Protein AF-A0A0A6UG28-F1 (afdb_monomer)

Solvent-accessible surface area (backbone atoms only — not comparable to full-atom values): 14081 Å² total; per-residue (Å²): 131,87,74,84,71,54,70,89,45,72,67,61,55,48,48,36,52,50,35,42,50,44,16,51,51,38,38,53,46,37,42,72,63,42,46,73,42,65,59,95,88,40,80,77,47,70,54,64,58,56,42,45,40,14,39,17,15,29,32,41,23,49,24,30,44,49,51,24,63,43,53,56,40,61,46,52,68,42,98,74,56,89,42,68,69,59,53,21,52,46,40,23,51,25,22,40,46,13,20,54,50,12,51,51,51,7,44,49,49,13,53,48,45,20,61,65,68,72,50,87,51,70,66,42,35,50,39,6,39,60,46,21,46,50,39,26,51,21,30,39,54,34,18,74,33,54,51,45,44,51,76,91,50,43,64,64,47,51,62,67,64,50,72,68,54,67,32,52,52,35,28,44,52,7,54,49,34,34,52,51,35,69,74,50,67,87,51,80,92,44,58,70,63,39,52,51,33,35,44,49,10,26,23,31,31,17,28,16,45,21,50,68,75,39,88,51,73,69,59,22,54,55,36,19,55,53,33,12,53,51,30,40,76,59,56,45,90,85,39,44,51,56,55,45,42,52,46,40,52,49,51,29,49,53,34,40,55,44,28,52,53,44,47,57,55,19,46,60,42,49,57,54,50,50,49,54,72,71,50,73,87,128

Secondary structure (DSSP, 8-state):
---------HHHHHHHHHHHHHHHHHHHHHHHT-EEEEETTEEEEEE--HHHHHHHHHHHHHHHHHHHHHHHHHHTTSTTTT-HHHHHHHHHHHHHHHHHHHHHHHHHHHHHHHHHHT---HHHHHHHHHHHHHHHHHHHHHHHHGGGS-GGGHHHHHHHHS--HHHHHHHHHHHHHHHHHHHHTT-GGGHHHHHHHHHHHHHHHHHHHHHHH--SHHHHHHHHHHHHHHHHHH-STTTHHHHHHHHHHHHHHHHHHHHHHHHHHHHHHHHHHHHHHHS---

Foldseek 3Di:
DQQPQDPPDPVLVVLLVLLLCLLVLLLVLQLVLKDFDDDPNHGPDIDTLLLSLLLSLQSQLLSLLSQLLCQLNVVSPPPPNPDLQVSLLSSLCSLLRSLVRSLVVLQVSLVVSCVSNVHDDVSSSCSSNVLNVLLSVLSNLLSVQVSLFDSVCNVVLSVLSRAPSVLSSLLSQLLSLLSVLVSPVVDVVCVVVSLCSNLSSQLSLQLSLLCLQDDDPVSSVVSSVVRSVVSSVQDDPVCSSVSSNSSSVSSSVSSNVSSVVSNVSSVVSVVVVVVPVVDDDD

pLDDT: mean 83.66, std 13.44, range [38.84, 96.19]

Structure (mmCIF, N/CA/C/O backbone):
data_AF-A0A0A6UG28-F1
#
_entry.id   AF-A0A0A6UG28-F1
#
loop_
_atom_site.group_PDB
_atom_site.id
_atom_site.type_symbol
_atom_site.label_atom_id
_atom_site.label_alt_id
_atom_site.label_comp_id
_atom_site.label_asym_id
_atom_site.label_entity_id
_atom_site.label_seq_id
_atom_site.pdbx_PDB_ins_code
_atom_site.Cartn_x
_atom_site.Cartn_y
_atom_site.Cartn_z
_atom_site.occupancy
_atom_site.B_iso_or_equiv
_atom_site.auth_seq_id
_atom_site.auth_comp_id
_atom_site.auth_asym_id
_atom_site.auth_atom_id
_atom_site.pdbx_PDB_model_num
ATOM 1 N N . MET A 1 1 ? -19.255 8.945 29.292 1.00 40.56 1 MET A N 1
ATOM 2 C CA . MET A 1 1 ? -17.805 8.749 29.545 1.00 40.56 1 MET A CA 1
ATOM 3 C C . MET A 1 1 ? -17.048 9.630 28.566 1.00 40.56 1 MET A C 1
ATOM 5 O O . MET A 1 1 ? -17.281 9.489 27.376 1.00 40.56 1 MET A O 1
ATOM 9 N N . ARG A 1 2 ? -16.204 10.558 29.037 1.00 38.84 2 ARG A N 1
ATOM 10 C CA . ARG A 1 2 ? -15.447 11.462 28.154 1.00 38.84 2 ARG A CA 1
ATOM 11 C C . ARG A 1 2 ? -14.392 10.666 27.387 1.00 38.84 2 ARG A C 1
ATOM 13 O O . ARG A 1 2 ? -13.467 10.137 28.000 1.00 38.84 2 ARG A O 1
ATOM 20 N N . LEU A 1 3 ? -14.530 10.585 26.066 1.00 43.62 3 LEU A N 1
ATOM 21 C CA . LEU A 1 3 ? -13.485 10.041 25.203 1.00 43.62 3 LEU A CA 1
ATOM 22 C C . LEU A 1 3 ? -12.222 10.915 25.339 1.00 43.62 3 LEU A C 1
ATOM 24 O O . LEU A 1 3 ? -12.329 12.146 25.374 1.00 43.62 3 LEU A O 1
ATOM 28 N N . PRO A 1 4 ? -11.022 10.320 25.448 1.00 42.28 4 PRO A N 1
ATOM 29 C CA . PRO A 1 4 ? -9.788 11.088 25.521 1.00 42.28 4 PRO A CA 1
ATOM 30 C C . PRO A 1 4 ? -9.638 11.933 24.250 1.00 42.28 4 PRO A C 1
ATOM 32 O O . PRO A 1 4 ? -9.563 11.408 23.138 1.00 42.28 4 PRO A O 1
ATOM 35 N N . ARG A 1 5 ? -9.610 13.260 24.428 1.00 49.03 5 ARG A N 1
ATOM 36 C CA . ARG A 1 5 ? -9.401 14.248 23.362 1.00 49.03 5 ARG A CA 1
ATOM 37 C C . ARG A 1 5 ? -8.005 14.066 22.775 1.00 49.03 5 ARG A C 1
ATOM 39 O O . ARG A 1 5 ? -7.031 14.621 23.281 1.00 49.03 5 ARG A O 1
ATOM 46 N N . THR A 1 6 ? -7.897 13.288 21.709 1.00 48.16 6 THR A N 1
ATOM 47 C CA . THR A 1 6 ? -6.676 13.224 20.912 1.00 48.16 6 THR A CA 1
ATOM 48 C C . THR A 1 6 ? -6.606 14.502 20.083 1.00 48.16 6 THR A C 1
ATOM 50 O O . THR A 1 6 ? -7.374 14.701 19.148 1.00 48.16 6 THR A O 1
ATOM 53 N N . ARG A 1 7 ? -5.726 15.432 20.479 1.00 54.62 7 ARG A N 1
ATOM 54 C CA . ARG A 1 7 ? -5.419 16.613 19.661 1.00 54.62 7 ARG A CA 1
ATOM 55 C C . ARG A 1 7 ? -4.954 16.126 18.288 1.00 54.62 7 ARG A C 1
ATOM 57 O O . ARG A 1 7 ? -4.147 15.200 18.228 1.00 54.62 7 ARG A O 1
ATOM 64 N N . LEU A 1 8 ? -5.427 16.759 17.213 1.00 60.62 8 LEU A N 1
ATOM 65 C CA . LEU A 1 8 ? -4.801 16.662 15.892 1.00 60.62 8 LEU A CA 1
ATOM 66 C C . LEU A 1 8 ? -3.299 16.887 16.076 1.00 60.62 8 LEU A C 1
ATOM 68 O O . LEU A 1 8 ? -2.862 17.983 16.424 1.00 60.62 8 LEU A O 1
ATOM 72 N N . THR A 1 9 ? -2.513 15.825 15.933 1.00 69.62 9 THR A N 1
ATOM 73 C CA . THR A 1 9 ? -1.061 15.917 16.064 1.00 69.62 9 THR A CA 1
ATOM 74 C C . THR A 1 9 ? -0.476 16.191 14.691 1.00 69.62 9 THR A C 1
ATOM 76 O O . THR A 1 9 ? -0.932 15.626 13.695 1.00 69.62 9 THR A O 1
ATOM 79 N N . LEU A 1 10 ? 0.578 17.005 14.635 1.00 76.31 10 LEU A N 1
ATOM 80 C CA . LEU A 1 10 ? 1.349 17.232 13.409 1.00 76.31 10 LEU A CA 1
ATOM 81 C C . LEU A 1 10 ? 1.803 15.898 12.782 1.00 76.31 10 LEU A C 1
ATOM 83 O O . LEU A 1 10 ? 1.795 15.735 11.567 1.00 76.31 10 LEU A O 1
ATOM 87 N N . ALA A 1 11 ? 2.074 14.898 13.628 1.00 78.31 11 ALA A N 1
ATOM 88 C CA . ALA A 1 11 ? 2.386 13.531 13.228 1.00 78.31 11 ALA A CA 1
ATOM 89 C C . ALA A 1 11 ? 1.264 12.847 12.420 1.00 78.31 11 ALA A C 1
ATOM 91 O O . ALA A 1 11 ? 1.553 12.090 11.499 1.00 78.31 11 ALA A O 1
ATOM 92 N N . SER A 1 12 ? -0.009 13.094 12.738 1.00 78.00 12 SER A N 1
ATOM 93 C CA . SER A 1 12 ? -1.144 12.493 12.023 1.00 78.00 12 SER A CA 1
ATOM 94 C C . SER A 1 12 ? -1.325 13.067 10.611 1.00 78.00 12 SER A C 1
ATOM 96 O O . SER A 1 12 ? -1.562 12.312 9.671 1.00 78.00 12 SER A O 1
ATOM 98 N N . LEU A 1 13 ? -1.099 14.374 10.441 1.00 84.06 13 LEU A N 1
ATOM 99 C CA . LEU A 1 13 ? -1.080 15.030 9.130 1.00 84.06 13 LEU A CA 1
ATOM 100 C C . LEU A 1 13 ? 0.144 14.607 8.313 1.00 84.06 13 LEU A C 1
ATOM 102 O O . LEU A 1 13 ? 0.010 14.273 7.137 1.00 84.06 13 LEU A O 1
ATOM 106 N N . ALA A 1 14 ? 1.317 14.539 8.951 1.00 87.50 14 ALA A N 1
ATOM 107 C CA . ALA A 1 14 ? 2.545 14.078 8.311 1.00 87.50 14 ALA A CA 1
ATOM 108 C C . ALA A 1 14 ? 2.391 12.660 7.742 1.00 87.50 14 ALA A C 1
ATOM 110 O O . ALA A 1 14 ? 2.827 12.396 6.629 1.00 87.50 14 ALA A O 1
ATOM 111 N N . ARG A 1 15 ? 1.707 11.756 8.453 1.00 87.06 15 ARG A N 1
ATOM 112 C CA . ARG A 1 15 ? 1.424 10.395 7.965 1.00 87.06 15 ARG A CA 1
ATOM 113 C C . ARG A 1 15 ? 0.628 10.384 6.661 1.00 87.06 15 ARG A C 1
ATOM 115 O O . ARG A 1 15 ? 0.993 9.654 5.747 1.00 87.06 15 ARG A O 1
ATOM 122 N N . ILE A 1 16 ? -0.432 11.187 6.568 1.00 90.25 16 ILE A N 1
ATOM 123 C CA . ILE A 1 16 ? -1.246 11.285 5.346 1.00 90.25 16 ILE A CA 1
ATOM 124 C C . ILE A 1 16 ? -0.425 11.894 4.213 1.00 90.25 16 ILE A C 1
ATOM 126 O O . ILE A 1 16 ? -0.436 11.362 3.106 1.00 90.25 16 ILE A O 1
ATOM 130 N N . ALA A 1 17 ? 0.313 12.968 4.503 1.00 91.88 17 ALA A N 1
ATOM 131 C CA . ALA A 1 17 ? 1.167 13.630 3.525 1.00 91.88 17 ALA A CA 1
ATOM 132 C C . ALA A 1 17 ? 2.236 12.679 2.967 1.00 91.88 17 ALA A C 1
ATOM 134 O O . ALA A 1 17 ? 2.424 12.631 1.757 1.00 91.88 17 ALA A O 1
ATOM 135 N N . VAL A 1 18 ? 2.874 11.871 3.821 1.00 94.62 18 VAL A N 1
ATOM 136 C CA . VAL A 1 18 ? 3.857 10.859 3.401 1.00 94.62 18 VAL A CA 1
ATOM 137 C C . VAL A 1 18 ? 3.213 9.814 2.496 1.00 94.62 18 VAL A C 1
ATOM 139 O O . VAL A 1 18 ? 3.738 9.549 1.423 1.00 94.62 18 VAL A O 1
ATOM 142 N N . LEU A 1 19 ? 2.057 9.255 2.870 1.00 94.06 19 LEU A N 1
ATOM 143 C CA . LEU A 1 19 ? 1.364 8.273 2.028 1.00 94.06 19 LEU A CA 1
ATOM 144 C C . LEU A 1 19 ? 0.967 8.863 0.661 1.00 94.06 19 LEU A C 1
ATOM 146 O O . LEU A 1 19 ? 1.089 8.189 -0.362 1.00 94.06 19 LEU A O 1
ATOM 150 N N . ALA A 1 20 ? 0.520 10.123 0.639 1.00 93.69 20 ALA A N 1
ATOM 151 C CA . ALA A 1 20 ? 0.131 10.809 -0.589 1.00 93.69 20 ALA A CA 1
ATOM 152 C C . ALA A 1 20 ? 1.350 11.082 -1.469 1.00 93.69 20 ALA A C 1
ATOM 154 O O . ALA A 1 20 ? 1.315 10.791 -2.662 1.00 93.69 20 ALA A O 1
ATOM 155 N N . ALA A 1 21 ? 2.448 11.548 -0.873 1.00 95.31 21 ALA A N 1
ATOM 156 C CA . ALA A 1 21 ? 3.715 11.736 -1.564 1.00 95.31 21 ALA A CA 1
ATOM 157 C C . ALA A 1 21 ? 4.239 10.416 -2.147 1.00 95.31 21 ALA A C 1
ATOM 159 O O . ALA A 1 21 ? 4.651 10.398 -3.301 1.00 95.31 21 ALA A O 1
ATOM 160 N N . CYS A 1 22 ? 4.161 9.305 -1.407 1.00 95.75 22 CYS A N 1
ATOM 161 C CA . CYS A 1 22 ? 4.548 7.982 -1.900 1.00 95.75 22 CYS A CA 1
ATOM 162 C C . CYS A 1 22 ? 3.707 7.541 -3.110 1.00 95.75 22 CYS A C 1
ATOM 164 O O . CYS A 1 22 ? 4.264 7.085 -4.106 1.00 95.75 22 CYS A O 1
ATOM 166 N N . SER A 1 23 ? 2.382 7.711 -3.048 1.00 96.19 23 SER A N 1
ATOM 167 C CA . SER A 1 23 ? 1.478 7.398 -4.165 1.00 96.19 23 SER A CA 1
ATOM 168 C C . SER A 1 23 ? 1.813 8.222 -5.414 1.00 96.19 23 SER A C 1
ATOM 170 O O . SER A 1 23 ? 2.024 7.658 -6.488 1.00 96.19 23 SER A O 1
ATOM 172 N N . VAL A 1 24 ? 1.939 9.544 -5.262 1.00 95.81 24 VAL A N 1
ATOM 173 C CA . VAL A 1 24 ? 2.252 10.463 -6.367 1.00 95.81 24 VAL A CA 1
ATOM 174 C C . VAL A 1 24 ? 3.643 10.188 -6.940 1.00 95.81 24 VAL A C 1
ATOM 176 O O . VAL A 1 24 ? 3.797 10.160 -8.156 1.00 95.81 24 VAL A O 1
ATOM 179 N N . ALA A 1 25 ? 4.649 9.957 -6.093 1.00 94.62 25 ALA A N 1
ATOM 180 C CA . ALA A 1 25 ? 6.018 9.692 -6.529 1.00 94.62 25 ALA A CA 1
ATOM 181 C C . ALA A 1 25 ? 6.108 8.417 -7.374 1.00 94.62 25 ALA A C 1
ATOM 183 O O . ALA A 1 25 ? 6.709 8.448 -8.445 1.00 94.62 25 ALA A O 1
ATOM 184 N N . LEU A 1 26 ? 5.472 7.322 -6.937 1.00 93.56 26 LEU A N 1
ATOM 185 C CA . LEU A 1 26 ? 5.442 6.080 -7.715 1.00 93.56 26 LEU A CA 1
ATOM 186 C C . LEU A 1 26 ? 4.668 6.250 -9.019 1.00 93.56 26 LEU A C 1
ATOM 188 O O . LEU A 1 26 ? 5.128 5.781 -10.058 1.00 93.56 26 LEU A O 1
ATOM 192 N N . PHE A 1 27 ? 3.531 6.949 -9.002 1.00 94.12 27 PHE A N 1
ATOM 193 C CA . PHE A 1 27 ? 2.786 7.216 -10.230 1.00 94.12 27 PHE A CA 1
ATOM 194 C C . PHE A 1 27 ? 3.618 8.024 -11.235 1.00 94.12 27 PHE A C 1
ATOM 196 O O . PHE A 1 27 ? 3.770 7.613 -12.385 1.00 94.12 27 PHE A O 1
ATOM 203 N N . LEU A 1 28 ? 4.203 9.143 -10.796 1.00 92.69 28 LEU A N 1
ATOM 204 C CA . LEU A 1 28 ? 5.040 9.993 -11.642 1.00 92.69 28 LEU A CA 1
ATOM 205 C C . LEU A 1 28 ? 6.258 9.239 -12.166 1.00 92.69 28 LEU A C 1
ATOM 207 O O . LEU A 1 28 ? 6.598 9.373 -13.340 1.00 92.69 28 LEU A O 1
ATOM 211 N N . GLN A 1 29 ? 6.887 8.415 -11.331 1.00 91.94 29 GLN A N 1
ATOM 212 C CA . GLN A 1 29 ? 7.977 7.563 -11.776 1.00 91.94 29 GLN A CA 1
ATOM 213 C C . GLN A 1 29 ? 7.514 6.594 -12.859 1.00 91.94 29 GLN A C 1
ATOM 215 O O . GLN A 1 29 ? 8.175 6.492 -13.878 1.00 91.94 29 GLN A O 1
ATOM 220 N N . THR A 1 30 ? 6.371 5.932 -12.667 1.00 90.62 30 THR A N 1
ATOM 221 C CA . THR A 1 30 ? 5.834 4.945 -13.617 1.00 90.62 30 THR A CA 1
ATOM 222 C C . THR A 1 30 ? 5.526 5.578 -14.976 1.00 90.62 30 THR A C 1
ATOM 224 O O . THR A 1 30 ? 5.795 4.987 -16.018 1.00 90.62 30 THR A O 1
ATOM 227 N N . VAL A 1 31 ? 4.977 6.797 -14.981 1.00 90.50 31 VAL A N 1
ATOM 228 C CA . VAL A 1 31 ? 4.682 7.529 -16.221 1.00 90.50 31 VAL A CA 1
ATOM 229 C C . VAL A 1 31 ? 5.960 8.025 -16.896 1.00 90.50 31 VAL A C 1
ATOM 231 O O . VAL A 1 31 ? 6.087 7.914 -18.111 1.00 90.50 31 VAL A O 1
ATOM 234 N N . THR A 1 32 ? 6.919 8.553 -16.132 1.00 87.88 32 THR A N 1
ATOM 235 C CA . THR A 1 32 ? 8.170 9.091 -16.698 1.00 87.88 32 THR A CA 1
ATOM 236 C C . THR A 1 32 ? 9.156 8.003 -17.125 1.00 87.88 32 THR A C 1
ATOM 238 O O . THR A 1 32 ? 9.960 8.241 -18.023 1.00 87.88 32 THR A O 1
ATOM 241 N N . SER A 1 33 ? 9.079 6.807 -16.535 1.00 85.38 33 SER A N 1
ATOM 242 C CA . SER A 1 33 ? 9.892 5.641 -16.898 1.00 85.38 33 SER A CA 1
ATOM 243 C C . SER A 1 33 ? 9.327 4.829 -18.065 1.00 85.38 33 SER A C 1
ATOM 245 O O . SER A 1 33 ? 9.978 3.885 -18.518 1.00 85.38 33 SER A O 1
ATOM 247 N N . ALA A 1 34 ? 8.131 5.167 -18.553 1.00 85.12 34 ALA A N 1
ATOM 248 C CA . ALA A 1 34 ? 7.475 4.444 -19.631 1.00 85.12 34 ALA A CA 1
ATOM 249 C C . ALA A 1 34 ? 8.289 4.528 -20.930 1.00 85.12 34 ALA A C 1
ATOM 251 O O . ALA A 1 34 ? 8.514 5.609 -21.479 1.00 85.12 34 ALA A O 1
ATOM 252 N N . TYR A 1 35 ? 8.691 3.375 -21.466 1.00 82.62 35 TYR A N 1
ATOM 253 C CA . TYR A 1 35 ? 9.359 3.318 -22.763 1.00 82.62 35 TYR A CA 1
ATOM 254 C C . TYR A 1 35 ? 8.321 3.111 -23.864 1.00 82.62 35 TYR A C 1
ATOM 256 O O . TYR A 1 35 ? 7.700 2.052 -23.959 1.00 82.62 35 TYR A O 1
ATOM 264 N N . VAL A 1 36 ? 8.135 4.133 -24.700 1.00 82.62 36 VAL A N 1
ATOM 265 C CA . VAL A 1 36 ? 7.160 4.136 -25.798 1.00 82.62 36 VAL A CA 1
ATOM 266 C C . VAL A 1 36 ? 7.895 3.998 -27.129 1.00 82.62 36 VAL A C 1
ATOM 268 O O . VAL A 1 36 ? 8.526 4.944 -27.601 1.00 82.62 36 VAL A O 1
ATOM 271 N N . SER A 1 37 ? 7.784 2.831 -27.762 1.00 81.81 37 SER A N 1
ATOM 272 C CA . SER A 1 37 ? 8.327 2.594 -29.100 1.00 81.81 37 SER A CA 1
ATOM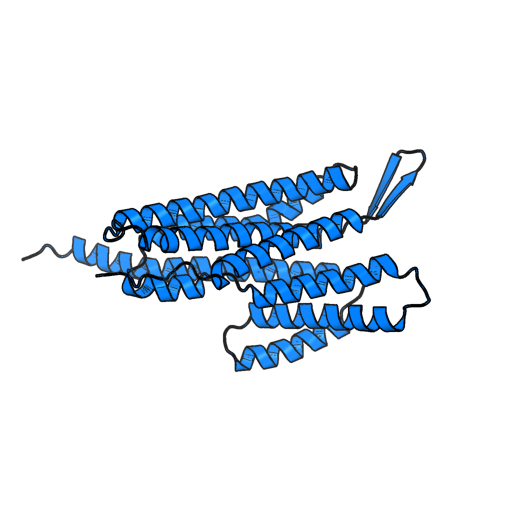 273 C C . SER A 1 37 ? 7.329 3.036 -30.169 1.00 81.81 37 SER A C 1
ATOM 275 O O . SER A 1 37 ? 6.171 2.600 -30.180 1.00 81.81 37 SER A O 1
ATOM 277 N N . LYS A 1 38 ? 7.781 3.907 -31.078 1.00 83.62 38 LYS A N 1
ATOM 278 C CA . LYS A 1 38 ? 6.985 4.436 -32.190 1.00 83.62 38 LYS A CA 1
ATOM 279 C C . LYS A 1 38 ? 7.598 4.031 -33.528 1.00 83.62 38 LYS A C 1
ATOM 281 O O . LYS A 1 38 ? 8.787 4.243 -33.742 1.00 83.62 38 LYS A O 1
ATOM 286 N N . ILE A 1 39 ? 6.778 3.525 -34.446 1.00 76.94 39 ILE A N 1
ATOM 287 C CA . ILE A 1 39 ? 7.157 3.272 -35.845 1.00 76.94 39 ILE A CA 1
ATOM 288 C C . ILE A 1 39 ? 6.224 4.105 -36.724 1.00 76.94 39 ILE A C 1
ATOM 290 O O . ILE A 1 39 ? 5.004 4.002 -36.612 1.00 76.94 39 ILE A O 1
ATOM 294 N N . GLY A 1 40 ? 6.789 4.989 -37.553 1.00 72.81 40 GLY A N 1
ATOM 295 C CA . GLY A 1 40 ? 6.006 5.851 -38.450 1.00 72.81 40 GLY A CA 1
ATOM 296 C C . GLY A 1 40 ? 4.999 6.761 -37.730 1.00 72.81 40 GLY A C 1
ATOM 297 O O . GLY A 1 40 ? 3.910 6.992 -38.240 1.00 72.81 40 GLY A O 1
ATOM 298 N N . GLY A 1 41 ? 5.313 7.219 -36.512 1.00 76.00 41 GLY A N 1
ATOM 299 C CA . GLY A 1 41 ? 4.416 8.050 -35.692 1.00 76.00 41 GLY A CA 1
ATOM 300 C C . GLY A 1 41 ? 3.348 7.276 -34.906 1.00 76.00 41 GLY A C 1
ATOM 301 O O . GLY A 1 41 ? 2.722 7.854 -34.019 1.00 76.00 41 GLY A O 1
ATOM 302 N N . THR A 1 42 ? 3.195 5.972 -35.151 1.00 76.88 42 THR A N 1
ATOM 303 C CA . THR A 1 42 ? 2.251 5.101 -34.435 1.00 76.88 42 THR A CA 1
ATOM 304 C C . THR A 1 42 ? 2.952 4.393 -33.278 1.00 76.88 42 THR A C 1
ATOM 306 O O . THR A 1 42 ? 4.068 3.902 -33.437 1.00 76.88 42 THR A O 1
ATOM 309 N N . ILE A 1 43 ? 2.314 4.331 -32.105 1.00 78.44 43 ILE A N 1
ATOM 310 C CA . ILE A 1 43 ? 2.835 3.595 -30.944 1.00 78.44 43 ILE A CA 1
ATOM 311 C C . ILE A 1 43 ? 2.661 2.095 -31.193 1.00 78.44 43 ILE A C 1
ATOM 313 O O . ILE A 1 43 ? 1.536 1.604 -31.253 1.00 78.44 43 ILE A O 1
ATOM 317 N N . VAL A 1 44 ? 3.772 1.369 -31.316 1.00 76.62 44 VAL A N 1
ATOM 318 C CA . VAL A 1 44 ? 3.770 -0.077 -31.596 1.00 76.62 44 VAL A CA 1
ATOM 319 C C . VAL A 1 44 ? 3.869 -0.879 -30.307 1.00 76.62 44 VAL A C 1
ATOM 321 O O . VAL A 1 44 ? 3.176 -1.880 -30.137 1.00 76.62 44 VAL A O 1
ATOM 324 N N . TRP A 1 45 ? 4.687 -0.416 -29.363 1.00 71.94 45 TRP A N 1
ATOM 325 C CA . TRP A 1 45 ? 4.903 -1.119 -28.107 1.00 71.94 45 TRP A CA 1
ATOM 326 C C . TRP A 1 45 ? 5.178 -0.145 -26.965 1.00 71.94 45 TRP A C 1
ATOM 328 O O . TRP A 1 45 ? 5.797 0.899 -27.168 1.00 71.94 45 TRP A O 1
ATOM 338 N N . VAL A 1 46 ? 4.702 -0.490 -25.770 1.00 77.44 46 VAL A N 1
ATOM 339 C CA . VAL A 1 46 ? 4.935 0.277 -24.546 1.00 77.44 46 VAL A CA 1
ATOM 340 C C . VAL A 1 46 ? 5.431 -0.685 -23.478 1.00 77.44 46 VAL A C 1
ATOM 342 O O . VAL A 1 46 ? 4.706 -1.609 -23.112 1.00 77.44 46 VAL A O 1
ATOM 345 N N . LEU A 1 47 ? 6.631 -0.444 -22.954 1.00 78.88 47 LEU A N 1
ATOM 346 C CA . LEU A 1 47 ? 7.064 -1.053 -21.702 1.00 78.88 47 LEU A CA 1
ATOM 347 C C . LEU A 1 47 ? 6.601 -0.153 -20.562 1.00 78.88 47 LEU A C 1
ATOM 349 O O . LEU A 1 47 ? 7.094 0.966 -20.404 1.00 78.88 47 LEU A O 1
ATOM 353 N N . PHE A 1 48 ? 5.633 -0.640 -19.795 1.00 82.50 48 PHE A N 1
ATOM 354 C CA . PHE A 1 48 ? 5.020 0.090 -18.694 1.00 82.50 48 PHE A CA 1
ATOM 355 C C . PHE A 1 48 ? 4.995 -0.786 -17.446 1.00 82.50 48 PHE A C 1
ATOM 357 O O . PHE A 1 48 ? 4.614 -1.952 -17.514 1.00 82.50 48 PHE A O 1
ATOM 364 N N . GLN A 1 49 ? 5.393 -0.224 -16.309 1.00 86.25 49 GLN A N 1
ATOM 365 C CA . GLN A 1 49 ? 5.504 -0.948 -15.039 1.00 86.25 49 GLN A CA 1
ATOM 366 C C . GLN A 1 49 ? 4.145 -0.945 -14.342 1.00 86.25 49 GLN A C 1
ATOM 368 O O . GLN A 1 49 ? 3.885 -0.155 -13.428 1.00 86.25 49 GLN A O 1
ATOM 373 N N . VAL A 1 50 ? 3.232 -1.785 -14.826 1.00 90.31 50 VAL A N 1
ATOM 374 C CA . VAL A 1 50 ? 1.838 -1.799 -14.361 1.00 90.31 50 VAL A CA 1
ATOM 375 C C . VAL A 1 50 ? 1.743 -2.146 -12.865 1.00 90.31 50 VAL A C 1
ATOM 377 O O . VAL A 1 50 ? 0.826 -1.712 -12.170 1.00 90.31 50 VAL A O 1
ATOM 380 N N . GLU A 1 51 ? 2.730 -2.862 -12.333 1.00 92.12 51 GLU A N 1
ATOM 381 C CA . GLU A 1 51 ? 2.835 -3.235 -10.922 1.00 92.12 51 GLU A CA 1
ATOM 382 C C . GLU A 1 51 ? 3.013 -2.006 -10.023 1.00 9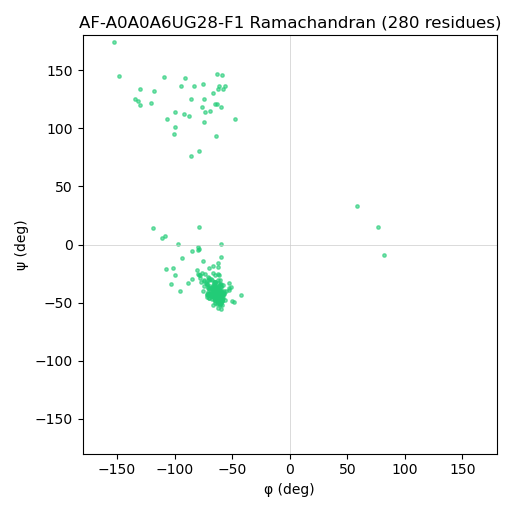2.12 51 GLU A C 1
ATOM 384 O O . GLU A 1 51 ? 2.374 -1.900 -8.972 1.00 92.12 51 GLU A O 1
ATOM 389 N N . ASN A 1 52 ? 3.832 -1.043 -10.456 1.00 92.94 52 ASN A N 1
ATOM 390 C CA . ASN A 1 52 ? 4.042 0.207 -9.729 1.00 92.94 52 ASN A CA 1
ATOM 391 C C . ASN A 1 52 ? 2.793 1.090 -9.764 1.00 92.94 52 ASN A C 1
ATOM 393 O O . ASN A 1 52 ? 2.480 1.740 -8.766 1.00 92.94 52 ASN A O 1
ATOM 397 N N . LEU A 1 53 ? 2.050 1.077 -10.877 1.00 94.12 53 LEU A N 1
ATOM 398 C CA . LEU A 1 53 ? 0.754 1.748 -10.976 1.00 94.12 53 LEU A CA 1
ATOM 399 C C . LEU A 1 53 ? -0.251 1.155 -9.976 1.00 94.12 53 LEU A C 1
ATOM 401 O O . LEU A 1 53 ? -0.927 1.901 -9.265 1.00 94.12 53 LEU A O 1
ATOM 405 N N . GLY A 1 54 ? -0.314 -0.177 -9.884 1.00 94.19 54 GLY A N 1
ATOM 406 C CA . GLY A 1 54 ? -1.143 -0.878 -8.902 1.00 94.19 54 GLY A CA 1
ATOM 407 C C . GLY A 1 54 ? -0.784 -0.498 -7.463 1.00 94.19 54 GLY A C 1
ATOM 408 O O . GLY A 1 54 ? -1.667 -0.144 -6.677 1.00 94.19 54 GLY A O 1
ATOM 409 N N . LEU A 1 55 ? 0.511 -0.485 -7.128 1.00 96.06 55 LEU A N 1
ATOM 410 C CA . LEU A 1 55 ? 0.981 -0.047 -5.813 1.00 96.06 55 LEU A CA 1
ATOM 411 C C . LEU A 1 55 ? 0.629 1.427 -5.551 1.00 96.06 55 LEU A C 1
ATOM 413 O O . LEU A 1 55 ? 0.073 1.738 -4.499 1.00 96.06 55 LEU A O 1
ATOM 417 N N . ALA A 1 56 ? 0.883 2.332 -6.500 1.00 96.19 56 ALA A N 1
ATOM 418 C CA . ALA A 1 56 ? 0.556 3.753 -6.374 1.00 96.19 56 ALA A CA 1
ATOM 419 C C . ALA A 1 56 ? -0.942 3.982 -6.102 1.00 96.19 56 ALA A C 1
ATOM 421 O O . ALA A 1 56 ? -1.295 4.787 -5.231 1.00 96.19 56 ALA A O 1
ATOM 422 N N . ALA A 1 57 ? -1.814 3.235 -6.784 1.00 95.19 57 ALA A N 1
ATOM 423 C CA . ALA A 1 57 ? -3.258 3.268 -6.573 1.00 95.19 57 ALA A CA 1
ATOM 424 C C . ALA A 1 57 ? -3.665 2.720 -5.195 1.00 95.19 57 ALA A C 1
ATOM 426 O O . ALA A 1 57 ? -4.418 3.374 -4.467 1.00 95.19 57 ALA A O 1
ATOM 427 N N . ALA A 1 58 ? -3.090 1.591 -4.773 1.00 96.06 58 ALA A N 1
ATOM 428 C CA . ALA A 1 58 ? -3.307 1.042 -3.436 1.00 96.06 58 ALA A CA 1
ATOM 429 C C . ALA A 1 58 ? -2.885 2.031 -2.330 1.00 96.06 58 ALA A C 1
ATOM 431 O O . ALA A 1 58 ? -3.598 2.206 -1.337 1.00 96.06 58 ALA A O 1
ATOM 432 N N . LEU A 1 59 ? -1.763 2.738 -2.514 1.00 96.00 59 LEU A N 1
ATOM 433 C CA . LEU A 1 59 ? -1.320 3.779 -1.586 1.00 96.00 59 LEU A CA 1
ATOM 434 C C . LEU A 1 59 ? -2.293 4.963 -1.539 1.00 96.00 59 LEU A C 1
ATOM 436 O O . LEU A 1 59 ? -2.562 5.464 -0.449 1.00 96.00 59 LEU A O 1
ATOM 440 N N . ALA A 1 60 ? -2.881 5.367 -2.668 1.00 95.06 60 ALA A N 1
ATOM 441 C CA . ALA A 1 60 ? -3.921 6.400 -2.692 1.00 95.06 60 ALA A CA 1
ATOM 442 C C . ALA A 1 60 ? -5.203 5.980 -1.954 1.00 95.06 60 ALA A C 1
ATOM 444 O O . ALA A 1 60 ? -5.882 6.795 -1.334 1.00 95.06 60 ALA A O 1
ATOM 445 N N . ALA A 1 61 ? -5.545 4.696 -1.959 1.00 94.88 61 ALA A N 1
ATOM 446 C CA . ALA A 1 61 ? -6.652 4.212 -1.141 1.00 94.88 61 ALA A CA 1
ATOM 447 C C . ALA A 1 61 ? -6.310 4.236 0.356 1.00 94.88 61 ALA A C 1
ATOM 449 O O . ALA A 1 61 ? -7.142 4.604 1.189 1.00 94.88 61 ALA A O 1
ATOM 450 N N . LEU A 1 62 ? -5.065 3.905 0.711 1.00 94.62 62 LEU A N 1
ATOM 451 C CA . LEU A 1 62 ? -4.585 3.984 2.092 1.00 94.62 62 LEU A CA 1
ATOM 452 C C . LEU A 1 62 ? -4.459 5.428 2.598 1.00 94.62 62 LEU A C 1
ATOM 454 O O . LEU A 1 62 ? -4.666 5.655 3.792 1.00 94.62 62 LEU A O 1
ATOM 458 N N . THR A 1 63 ? -4.178 6.413 1.737 1.00 93.88 63 THR A N 1
ATOM 459 C CA . THR A 1 63 ? -4.234 7.837 2.127 1.00 93.88 63 THR A CA 1
ATOM 460 C C . THR A 1 63 ? -5.655 8.246 2.480 1.00 93.88 63 THR A C 1
ATOM 462 O O . THR A 1 63 ? -5.865 8.857 3.528 1.00 93.88 63 THR A O 1
ATOM 465 N N . ALA A 1 64 ? -6.633 7.862 1.656 1.00 92.94 64 ALA A N 1
ATOM 466 C CA . ALA A 1 64 ? -8.043 8.133 1.907 1.00 92.94 64 ALA A CA 1
ATOM 467 C C . ALA A 1 64 ? -8.508 7.462 3.212 1.00 92.94 64 ALA A C 1
ATOM 469 O O . ALA A 1 64 ? -9.177 8.087 4.035 1.00 92.94 64 ALA A O 1
ATOM 470 N N . TRP A 1 65 ? -8.074 6.222 3.458 1.00 93.50 65 TRP A N 1
ATOM 471 C CA . TRP A 1 65 ? -8.305 5.516 4.722 1.00 93.50 65 TRP A CA 1
ATOM 472 C C . TRP A 1 65 ? -7.685 6.252 5.917 1.00 93.50 65 TRP A C 1
ATOM 474 O O . TRP A 1 65 ? -8.353 6.454 6.934 1.00 93.50 65 TRP A O 1
ATOM 484 N N . ALA A 1 66 ? -6.422 6.675 5.821 1.00 90.56 66 ALA A N 1
ATOM 485 C CA . ALA A 1 66 ? -5.756 7.435 6.879 1.00 90.56 66 ALA A CA 1
ATOM 486 C C . ALA A 1 66 ? -6.470 8.770 7.156 1.00 90.56 66 ALA A C 1
ATOM 488 O O . ALA A 1 66 ? -6.622 9.161 8.313 1.00 90.56 66 ALA A O 1
ATOM 489 N N . ALA A 1 67 ? -6.968 9.440 6.115 1.00 88.44 67 ALA A N 1
ATOM 490 C CA . ALA A 1 67 ? -7.758 10.661 6.245 1.00 88.44 67 ALA A CA 1
ATOM 491 C C . ALA A 1 67 ? -9.109 10.413 6.933 1.00 88.44 67 ALA A C 1
ATOM 493 O O . ALA A 1 67 ? -9.501 11.188 7.807 1.00 88.44 67 ALA A O 1
ATOM 494 N N . ALA A 1 68 ? -9.789 9.303 6.629 1.00 87.12 68 ALA A N 1
ATOM 495 C CA . ALA A 1 68 ? -11.035 8.930 7.302 1.00 87.12 68 ALA A CA 1
ATOM 496 C C . ALA A 1 68 ? -10.866 8.723 8.812 1.00 87.12 68 ALA A C 1
ATOM 498 O O . ALA A 1 68 ? -11.784 9.013 9.579 1.00 87.12 68 ALA A O 1
ATOM 499 N N . GLN A 1 69 ? -9.687 8.289 9.260 1.00 83.75 69 GLN A N 1
ATOM 500 C CA . GLN A 1 69 ? -9.384 8.159 10.687 1.00 83.75 69 GLN A CA 1
ATOM 501 C C . GLN A 1 69 ? -9.235 9.499 11.404 1.00 83.75 69 GLN A C 1
ATOM 503 O O . GLN A 1 69 ? -9.397 9.546 12.624 1.00 83.75 69 GLN A O 1
ATOM 508 N N . LEU A 1 70 ? -8.970 10.593 10.682 1.00 77.12 70 LEU A N 1
ATOM 509 C CA . LEU A 1 70 ? -8.918 11.919 11.290 1.00 77.12 70 LEU A CA 1
ATOM 510 C C . LEU A 1 70 ? -10.307 12.463 11.623 1.00 77.12 70 LEU A C 1
ATOM 512 O O . LEU A 1 70 ? -10.435 13.166 12.622 1.00 77.12 70 LEU A O 1
ATOM 516 N N . ALA A 1 71 ? -11.340 12.116 10.850 1.00 69.44 71 ALA A N 1
ATOM 517 C CA . ALA A 1 71 ? -12.707 12.606 11.048 1.00 69.44 71 ALA A CA 1
ATOM 518 C C . ALA A 1 71 ? -13.233 12.459 12.496 1.00 69.44 71 ALA A C 1
ATOM 520 O O . ALA A 1 71 ? -13.702 13.452 13.049 1.00 69.44 71 ALA A O 1
ATOM 521 N N . PRO A 1 72 ? -13.123 11.297 13.174 1.00 61.34 72 PRO A N 1
ATOM 522 C CA . PRO A 1 72 ? -13.506 11.191 14.583 1.00 61.34 72 PRO A CA 1
ATOM 523 C C . PRO A 1 72 ? -12.604 12.028 15.509 1.00 61.34 72 PRO A C 1
ATOM 525 O O . PRO A 1 72 ? -13.094 12.602 16.475 1.00 61.34 72 PRO A O 1
ATOM 528 N N . THR A 1 73 ? -11.304 12.160 15.223 1.00 61.78 73 THR A N 1
ATOM 529 C CA . THR A 1 73 ? -10.373 12.925 16.082 1.00 61.78 73 THR A CA 1
ATOM 530 C C . THR A 1 73 ? -10.589 14.439 16.010 1.00 61.78 73 THR A C 1
ATOM 532 O O . THR A 1 73 ? -10.463 15.127 17.022 1.00 61.78 73 THR A O 1
ATOM 535 N N . THR A 1 74 ? -10.970 14.970 14.843 1.00 56.34 74 THR A N 1
ATOM 536 C CA . THR A 1 74 ? -11.271 16.398 14.667 1.00 56.34 74 THR A CA 1
ATOM 537 C C . THR A 1 74 ? -12.618 16.769 15.278 1.00 56.34 74 THR A C 1
ATOM 539 O O . THR A 1 74 ? -12.747 17.833 15.880 1.00 56.34 74 THR A O 1
ATOM 542 N N . TRP A 1 75 ? -13.601 15.870 15.199 1.00 52.19 75 TRP A N 1
ATOM 543 C CA . TRP A 1 75 ? -14.936 16.092 15.753 1.00 52.19 75 TRP A CA 1
ATOM 544 C C . TRP A 1 75 ? -14.989 15.930 17.277 1.00 52.19 75 TRP A C 1
ATOM 546 O O . TRP A 1 75 ? -15.697 16.681 17.937 1.00 52.19 75 TRP A O 1
ATOM 556 N N . VAL A 1 76 ? -14.168 15.049 17.868 1.00 50.34 76 VAL A N 1
ATOM 557 C CA . VAL A 1 76 ? -14.016 14.910 19.336 1.00 50.34 76 VAL A CA 1
ATOM 558 C C . VAL A 1 76 ? -13.466 16.184 20.006 1.00 50.34 76 VAL A C 1
ATOM 560 O O . VAL A 1 76 ? -13.643 16.395 21.210 1.00 50.34 76 VAL A O 1
ATOM 563 N N . LEU A 1 77 ? -12.831 17.077 19.241 1.00 49.16 77 LEU A N 1
ATOM 564 C CA . LEU A 1 77 ? -12.412 18.399 19.720 1.00 49.16 77 LEU A CA 1
ATOM 565 C C . LEU A 1 77 ? -13.558 19.425 19.721 1.00 49.16 77 LEU A C 1
ATOM 567 O O . LEU A 1 77 ? -13.491 20.394 20.482 1.00 49.16 77 LEU A O 1
ATOM 571 N N . ALA A 1 78 ? -14.617 19.215 18.931 1.00 50.84 78 ALA A N 1
ATOM 572 C CA . ALA A 1 78 ? -15.810 20.049 18.964 1.00 50.84 78 ALA A CA 1
ATOM 573 C C . ALA A 1 78 ? -16.648 19.713 20.210 1.00 50.84 78 ALA A C 1
ATOM 575 O O . ALA A 1 78 ? -16.832 18.558 20.586 1.00 50.84 78 ALA A O 1
ATOM 576 N N . LYS A 1 79 ? -17.169 20.746 20.875 1.00 47.28 79 LYS A N 1
ATOM 577 C CA . LYS A 1 79 ? -17.841 20.705 22.191 1.00 47.28 79 LYS A CA 1
ATOM 578 C C . LYS A 1 79 ? -19.098 19.801 22.274 1.00 47.28 79 LYS A C 1
ATOM 580 O O . LYS A 1 79 ? -19.701 19.744 23.336 1.00 47.28 79 LYS A O 1
ATOM 585 N N . GLN A 1 80 ? -19.485 19.126 21.187 1.00 50.25 80 GLN A N 1
ATOM 586 C CA . GLN A 1 80 ? -20.711 18.329 21.007 1.00 50.25 80 GLN A CA 1
ATOM 587 C C . GLN A 1 80 ? -20.468 16.806 20.891 1.00 50.25 80 GLN A C 1
ATOM 589 O O . GLN A 1 80 ? -21.404 16.055 20.644 1.00 50.25 80 GLN A O 1
ATOM 594 N N . ALA A 1 81 ? -19.236 16.324 21.077 1.00 52.44 81 ALA A N 1
ATOM 595 C CA . ALA A 1 81 ? -18.859 14.920 20.857 1.00 52.44 81 ALA A CA 1
ATOM 596 C C . ALA A 1 81 ? -19.232 13.919 21.974 1.00 52.44 81 ALA A C 1
ATOM 598 O O . ALA A 1 81 ? -18.695 12.813 21.999 1.00 52.44 81 ALA A O 1
ATOM 599 N N . ASP A 1 82 ? -20.120 14.281 22.903 1.00 54.06 82 ASP A N 1
ATOM 600 C CA . ASP A 1 82 ? -20.561 13.365 23.969 1.00 54.06 82 ASP A CA 1
ATOM 601 C C . ASP A 1 82 ? -21.627 12.354 23.490 1.00 54.06 82 ASP A C 1
ATOM 603 O O . ASP A 1 82 ? -22.024 11.476 24.255 1.00 54.06 82 ASP A O 1
ATOM 607 N N . ASP A 1 83 ? -22.060 12.439 22.226 1.00 65.12 83 ASP A N 1
ATOM 608 C CA . ASP A 1 83 ? -23.087 11.573 21.651 1.00 65.12 83 ASP A CA 1
ATOM 609 C C . ASP A 1 83 ? -22.493 10.425 20.804 1.00 65.12 83 ASP A C 1
ATOM 611 O O . ASP A 1 83 ? -21.868 10.619 19.751 1.00 65.12 83 ASP A O 1
ATOM 615 N N . GLU A 1 84 ? -22.692 9.195 21.282 1.00 64.38 84 GLU A N 1
ATOM 616 C CA . GLU A 1 84 ? -22.207 7.941 20.686 1.00 64.38 84 GLU A CA 1
ATOM 617 C C . GLU A 1 84 ? -22.757 7.737 19.261 1.00 64.38 84 GLU A C 1
ATOM 619 O O . GLU A 1 84 ? -22.033 7.309 18.354 1.00 64.38 84 GLU A O 1
ATOM 624 N N . VAL A 1 85 ? -24.006 8.158 19.030 1.00 67.75 85 VAL A N 1
ATOM 625 C CA . VAL A 1 85 ? -24.697 8.075 17.731 1.00 67.75 85 VAL A CA 1
ATOM 626 C C . VAL A 1 85 ? -24.012 8.948 16.675 1.00 67.75 85 VAL A C 1
ATOM 628 O O . VAL A 1 85 ? -23.835 8.543 15.516 1.00 67.75 85 VAL A O 1
ATOM 631 N N . THR A 1 86 ? -23.569 10.137 17.078 1.00 72.50 86 THR A N 1
ATOM 632 C CA . THR A 1 86 ? -22.926 11.099 16.179 1.00 72.50 86 THR A CA 1
ATOM 633 C C . THR A 1 86 ? -21.526 10.624 15.775 1.00 72.50 86 THR A C 1
ATOM 635 O O . THR A 1 86 ? -21.174 10.658 14.592 1.00 72.50 86 THR A O 1
ATOM 638 N N . THR A 1 87 ? -20.763 10.058 16.717 1.00 71.69 87 THR A N 1
ATOM 639 C CA . THR A 1 87 ? -19.433 9.481 16.445 1.00 71.69 87 THR A CA 1
ATOM 640 C C . THR A 1 87 ? -19.515 8.278 15.499 1.00 71.69 87 THR A C 1
ATOM 642 O O . THR A 1 87 ? -18.748 8.190 14.535 1.00 71.69 87 THR A O 1
ATOM 645 N N . GLY A 1 88 ? -20.485 7.383 15.709 1.00 73.62 88 GLY A N 1
ATOM 646 C CA . GLY A 1 88 ? -20.726 6.249 14.815 1.00 73.62 88 GLY A CA 1
ATOM 647 C C . GLY A 1 88 ? -21.079 6.683 13.388 1.00 73.62 88 GLY A C 1
ATOM 648 O O . GLY A 1 88 ? -20.534 6.159 12.415 1.00 73.62 88 GLY A O 1
ATOM 649 N N . THR A 1 89 ? -21.932 7.697 13.242 1.00 79.50 89 THR A N 1
ATOM 650 C CA . THR A 1 89 ? -22.326 8.220 11.922 1.00 79.50 89 THR A CA 1
ATOM 651 C C . THR A 1 89 ? -21.142 8.835 11.168 1.00 79.50 89 THR A C 1
ATOM 653 O O . THR A 1 89 ? -20.999 8.622 9.960 1.00 79.50 89 THR A O 1
ATOM 656 N N . LEU A 1 90 ? -20.261 9.550 11.872 1.00 80.81 90 LEU A N 1
ATOM 657 C CA . LEU A 1 90 ? -19.044 10.129 11.297 1.00 80.81 90 LEU A CA 1
ATOM 658 C C . LEU A 1 90 ? -18.043 9.061 10.860 1.00 80.81 90 LEU A C 1
ATOM 660 O O . LEU A 1 90 ? -17.511 9.159 9.757 1.00 80.81 90 LEU A O 1
ATOM 664 N N . LEU A 1 91 ? 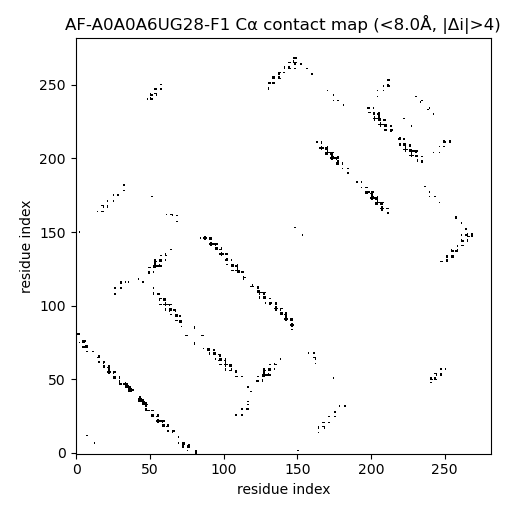-17.832 8.020 11.671 1.00 82.12 91 LEU A N 1
ATOM 665 C CA . LEU A 1 91 ? -16.987 6.881 11.300 1.00 82.12 91 LEU A CA 1
ATOM 666 C C . LEU A 1 91 ? -17.511 6.199 10.033 1.00 82.12 91 LEU A C 1
ATOM 668 O O . LEU A 1 91 ? -16.755 5.988 9.084 1.00 82.12 91 LEU A O 1
ATOM 672 N N . ARG A 1 92 ? -18.818 5.925 9.972 1.00 86.19 92 ARG A N 1
ATOM 673 C CA . ARG A 1 92 ? -19.442 5.321 8.789 1.00 86.19 92 ARG A CA 1
ATOM 674 C C . ARG A 1 92 ? -19.245 6.179 7.540 1.00 86.19 92 ARG A C 1
ATOM 676 O O . ARG A 1 92 ? -18.827 5.668 6.506 1.00 86.19 92 ARG A O 1
ATOM 683 N N . ARG A 1 93 ? -19.525 7.483 7.617 1.00 87.31 93 ARG A N 1
ATOM 684 C CA . ARG A 1 93 ? -19.355 8.393 6.470 1.00 87.31 93 ARG A CA 1
ATOM 685 C C . ARG A 1 93 ? -17.890 8.554 6.072 1.00 87.31 93 ARG A C 1
ATOM 687 O O . ARG A 1 93 ? -17.602 8.554 4.882 1.00 87.31 93 ARG A O 1
ATOM 694 N N . GLY A 1 94 ? -16.979 8.638 7.041 1.00 86.12 94 GLY A N 1
ATOM 695 C CA . GLY A 1 94 ? -15.544 8.759 6.799 1.00 86.12 94 GLY A CA 1
ATOM 696 C C . GLY A 1 94 ? -14.992 7.559 6.036 1.00 86.12 94 GLY A C 1
ATOM 697 O O . GLY A 1 94 ? -14.387 7.730 4.983 1.00 86.12 94 GLY A O 1
ATOM 698 N N . PHE A 1 95 ? -15.252 6.340 6.512 1.00 89.19 95 PHE A N 1
ATOM 699 C CA . PHE A 1 95 ? -14.736 5.128 5.871 1.00 89.19 95 PHE A CA 1
ATOM 700 C C . PHE A 1 95 ? -15.441 4.782 4.546 1.00 89.19 95 PHE A C 1
ATOM 702 O O . PHE A 1 95 ? -14.775 4.313 3.624 1.00 89.19 95 PHE A O 1
ATOM 709 N N . LEU A 1 96 ? -16.744 5.071 4.393 1.00 90.38 96 LEU A N 1
ATOM 710 C CA . LEU A 1 96 ? -17.407 4.984 3.079 1.00 90.38 96 LEU A CA 1
ATOM 711 C C . LEU A 1 96 ? -16.830 6.004 2.093 1.00 90.38 96 LEU A C 1
ATOM 713 O O . LEU A 1 96 ? -16.574 5.668 0.939 1.00 90.38 96 LEU A O 1
ATOM 717 N N . GLY A 1 97 ? -16.588 7.232 2.559 1.00 89.12 97 GLY A N 1
ATOM 718 C CA . GLY A 1 97 ? -15.924 8.270 1.779 1.00 89.12 97 GLY A CA 1
ATOM 719 C C . GLY A 1 97 ? -14.521 7.846 1.354 1.00 89.12 97 GLY A C 1
ATOM 720 O O . GLY A 1 97 ? -14.169 8.016 0.194 1.00 89.12 97 GLY A O 1
ATOM 721 N N . ALA A 1 98 ? -13.750 7.218 2.246 1.00 91.31 98 ALA A N 1
ATOM 722 C CA . ALA A 1 98 ? -12.434 6.677 1.916 1.00 91.31 98 ALA A CA 1
ATOM 723 C C . ALA A 1 98 ? -12.486 5.576 0.854 1.00 91.31 98 ALA A C 1
ATOM 725 O O . ALA A 1 98 ? -11.653 5.575 -0.047 1.00 91.31 98 ALA A O 1
ATOM 726 N N . ALA A 1 99 ? -13.460 4.664 0.932 1.00 92.56 99 ALA A N 1
ATOM 727 C CA . ALA A 1 99 ? -13.634 3.619 -0.075 1.00 92.56 99 ALA A CA 1
ATOM 728 C C . ALA A 1 99 ? -13.939 4.218 -1.459 1.00 92.56 99 ALA A C 1
ATOM 730 O O . ALA A 1 99 ? -13.292 3.862 -2.444 1.00 92.56 99 ALA A O 1
ATOM 731 N N . ALA A 1 100 ? -14.879 5.167 -1.522 1.00 94.00 100 ALA A N 1
ATOM 732 C CA . ALA A 1 100 ? -15.257 5.833 -2.765 1.00 94.00 100 ALA A CA 1
ATOM 733 C C . ALA A 1 100 ? -14.115 6.689 -3.338 1.00 94.00 100 ALA A C 1
ATOM 735 O O . ALA A 1 100 ? -13.798 6.576 -4.520 1.00 94.00 100 ALA A O 1
ATOM 736 N N . LEU A 1 101 ? -13.461 7.505 -2.502 1.00 91.44 101 LEU A N 1
ATOM 737 C CA . LEU A 1 101 ? -12.327 8.338 -2.913 1.00 91.44 101 LEU A CA 1
ATOM 738 C C . LEU A 1 101 ? -11.128 7.494 -3.346 1.00 91.44 101 LEU A C 1
ATOM 740 O O . LEU A 1 101 ? -10.507 7.813 -4.353 1.00 91.44 101 LEU A O 1
ATOM 744 N N . GLY A 1 102 ? -10.825 6.407 -2.633 1.00 91.12 102 GLY A N 1
ATOM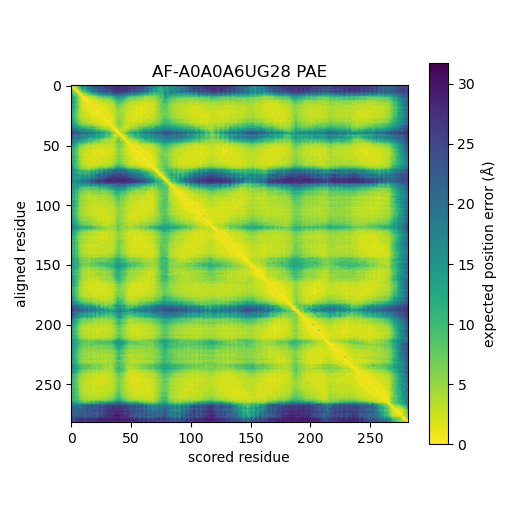 745 C CA . GLY A 1 102 ? -9.748 5.491 -2.999 1.00 91.12 102 GLY A CA 1
ATOM 746 C C . GLY A 1 102 ? -9.960 4.882 -4.385 1.00 91.12 102 GLY A C 1
ATOM 747 O O . GLY A 1 102 ? -9.055 4.927 -5.213 1.00 91.12 102 GLY A O 1
ATOM 748 N N . LEU A 1 103 ? -11.171 4.388 -4.674 1.00 94.12 103 LEU A N 1
ATOM 749 C CA . LEU A 1 103 ? -11.521 3.861 -6.000 1.00 94.12 103 LEU A CA 1
ATOM 750 C C . LEU A 1 103 ? -11.511 4.942 -7.085 1.00 94.12 103 LEU A C 1
ATOM 752 O O . LEU A 1 103 ? -11.014 4.697 -8.181 1.00 94.12 103 LEU A O 1
ATOM 756 N N . ALA A 1 104 ? -12.022 6.138 -6.785 1.00 95.31 104 ALA A N 1
ATOM 757 C CA . ALA A 1 104 ? -12.021 7.249 -7.731 1.00 95.31 104 ALA A CA 1
ATOM 758 C C . ALA A 1 104 ? -10.591 7.665 -8.106 1.00 95.31 104 ALA A C 1
ATOM 760 O O . ALA A 1 104 ? -10.277 7.787 -9.288 1.00 95.31 104 ALA A O 1
ATOM 761 N N . ILE A 1 105 ? -9.704 7.821 -7.117 1.00 93.94 105 ILE A N 1
ATOM 762 C CA . ILE A 1 105 ? -8.300 8.174 -7.353 1.00 93.94 105 ILE A CA 1
ATOM 763 C C . ILE A 1 105 ? -7.564 7.037 -8.074 1.00 93.94 105 ILE A C 1
ATOM 765 O O . ILE A 1 105 ? -6.781 7.309 -8.976 1.00 93.94 105 ILE A O 1
ATOM 769 N N . ALA A 1 106 ? -7.845 5.771 -7.755 1.00 93.94 106 ALA A N 1
ATOM 770 C CA . ALA A 1 106 ? -7.302 4.637 -8.504 1.00 93.94 106 ALA A CA 1
ATOM 771 C C . ALA A 1 106 ? -7.720 4.663 -9.983 1.00 93.94 106 ALA A C 1
ATOM 773 O O . ALA A 1 106 ? -6.884 4.466 -10.865 1.00 93.94 106 ALA A O 1
ATOM 774 N N . GLY A 1 107 ? -8.988 4.980 -10.261 1.00 93.31 107 GLY A N 1
ATOM 775 C CA . GLY A 1 107 ? -9.471 5.215 -11.621 1.00 93.31 107 GLY A CA 1
ATOM 776 C C . GLY A 1 107 ? -8.734 6.368 -12.306 1.00 93.31 107 GLY A C 1
ATOM 777 O O . GLY A 1 107 ? -8.295 6.223 -13.446 1.00 93.31 107 GLY A O 1
ATOM 778 N N . LEU A 1 108 ? -8.519 7.482 -11.597 1.00 94.50 108 LEU A N 1
ATOM 779 C CA . LEU A 1 108 ? -7.736 8.614 -12.103 1.00 94.50 108 LEU A CA 1
ATOM 780 C C . LEU A 1 108 ? -6.278 8.239 -12.386 1.00 94.50 108 LEU A C 1
ATOM 782 O O . LEU A 1 108 ? -5.742 8.695 -13.389 1.00 94.50 108 LEU A O 1
ATOM 786 N N . TRP A 1 109 ? -5.645 7.393 -11.571 1.00 93.50 109 TRP A N 1
ATOM 787 C CA . TRP A 1 109 ? -4.299 6.897 -11.858 1.00 93.50 109 TRP A CA 1
ATOM 788 C C . TRP A 1 109 ? -4.272 6.003 -13.100 1.00 93.50 109 TRP A C 1
ATOM 790 O O . TRP A 1 109 ? -3.422 6.201 -13.964 1.00 93.50 109 TRP A O 1
ATOM 800 N N . GLY A 1 110 ? -5.223 5.078 -13.253 1.00 91.12 110 GLY A N 1
ATOM 801 C CA . GLY A 1 1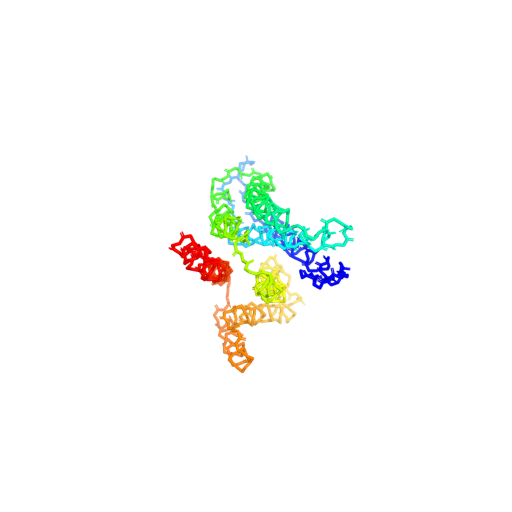10 ? -5.314 4.233 -14.451 1.00 91.12 110 GLY A CA 1
ATOM 802 C C . GLY A 1 110 ? -5.552 5.029 -15.742 1.00 91.12 110 GLY A C 1
ATOM 803 O O . GLY A 1 110 ? -4.880 4.818 -16.756 1.00 91.12 110 GLY A O 1
ATOM 804 N N . LEU A 1 111 ? -6.467 6.002 -15.700 1.00 92.69 111 LEU A N 1
ATOM 805 C CA . LEU A 1 111 ? -6.743 6.900 -16.827 1.00 92.69 111 LEU A CA 1
ATOM 806 C C . LEU A 1 111 ? -5.578 7.866 -17.084 1.00 92.69 111 LEU A C 1
ATOM 808 O O . LEU A 1 111 ? -5.183 8.081 -18.229 1.00 92.69 111 LEU A O 1
ATOM 812 N N . GLY A 1 112 ? -4.988 8.414 -16.023 1.00 90.50 112 GLY A N 1
ATOM 813 C CA . GLY A 1 112 ? -3.838 9.310 -16.091 1.00 90.50 112 GLY A CA 1
ATOM 814 C C . GLY A 1 112 ? -2.604 8.630 -16.680 1.00 90.50 112 GLY A C 1
ATOM 815 O O . GLY A 1 112 ? -1.893 9.255 -17.461 1.00 90.50 112 GLY A O 1
ATOM 816 N N . ALA A 1 113 ? -2.384 7.346 -16.382 1.00 90.81 113 ALA A N 1
ATOM 817 C CA . ALA A 1 113 ? -1.336 6.546 -17.012 1.00 90.81 113 ALA A CA 1
ATOM 818 C C . ALA A 1 113 ? -1.545 6.443 -18.531 1.00 90.81 113 ALA A C 1
ATOM 820 O O . ALA A 1 113 ? -0.610 6.675 -19.292 1.00 90.81 113 ALA A O 1
ATOM 821 N N . SER A 1 114 ? -2.782 6.193 -18.976 1.00 87.44 114 SER A N 1
ATOM 822 C CA . SER A 1 114 ? -3.119 6.141 -20.408 1.00 87.44 114 SER A CA 1
ATOM 823 C C . SER A 1 114 ? -2.796 7.456 -21.126 1.00 87.44 114 SER A C 1
ATOM 825 O O . SER A 1 114 ? -2.217 7.452 -22.214 1.00 87.44 114 SER A O 1
ATOM 827 N N . ILE A 1 115 ? -3.135 8.591 -20.500 1.00 88.88 115 ILE A N 1
ATOM 828 C CA . ILE A 1 115 ? -2.843 9.930 -21.034 1.00 88.88 115 ILE A CA 1
ATOM 829 C C . ILE A 1 115 ? -1.334 10.194 -21.035 1.00 88.88 115 ILE A C 1
ATOM 831 O O . ILE A 1 115 ? -0.798 10.644 -22.044 1.00 88.88 115 ILE A O 1
ATOM 835 N N . GLY A 1 116 ? -0.644 9.894 -19.932 1.00 85.06 116 GLY A N 1
ATOM 836 C CA . GLY A 1 116 ? 0.792 10.140 -19.784 1.00 85.06 116 GLY A CA 1
ATOM 837 C C . GLY A 1 116 ? 1.649 9.340 -20.767 1.00 85.06 116 GLY A C 1
ATOM 838 O O . GLY A 1 116 ? 2.628 9.858 -21.295 1.00 85.06 116 GLY A O 1
ATOM 839 N N . VAL A 1 117 ? 1.247 8.104 -21.063 1.00 85.69 117 VAL A N 1
ATOM 840 C CA . VAL A 1 117 ? 1.904 7.233 -22.051 1.00 85.69 117 VAL A CA 1
ATOM 841 C C . VAL A 1 117 ? 1.500 7.592 -23.490 1.00 85.69 117 VAL A C 1
ATOM 843 O O . VAL A 1 117 ? 2.243 7.328 -24.437 1.00 85.69 117 VAL A O 1
ATOM 846 N N . GLY A 1 118 ? 0.320 8.191 -23.679 1.00 83.00 118 GLY A N 1
ATOM 847 C CA . GLY A 1 118 ? -0.255 8.474 -24.996 1.00 83.00 118 GLY A CA 1
ATOM 848 C C . GLY A 1 118 ? -0.865 7.247 -25.682 1.00 83.00 118 GLY A C 1
ATOM 849 O O . GLY A 1 118 ? -1.125 7.289 -26.884 1.00 83.00 118 GLY A O 1
ATOM 850 N N . LYS A 1 119 ? -1.094 6.156 -24.937 1.00 83.62 119 LYS A N 1
ATOM 851 C CA . LYS A 1 119 ? -1.761 4.935 -25.406 1.00 83.62 119 LYS A CA 1
ATOM 852 C C . LYS A 1 119 ? -2.826 4.522 -24.397 1.00 83.62 119 LYS A C 1
ATOM 854 O O . LYS A 1 119 ? -2.525 4.292 -23.230 1.00 83.62 119 LYS A O 1
ATOM 859 N N . THR A 1 120 ? -4.064 4.397 -24.860 1.00 85.50 120 THR A N 1
ATOM 860 C CA . THR A 1 120 ? -5.161 3.839 -24.064 1.00 85.50 120 THR A CA 1
ATOM 861 C C . THR A 1 120 ? -5.030 2.322 -23.994 1.00 85.50 120 THR A C 1
ATOM 863 O O . THR A 1 120 ? -5.091 1.656 -25.028 1.00 85.50 120 THR A O 1
ATOM 866 N N . ASP A 1 121 ? -4.860 1.791 -22.785 1.00 86.44 121 ASP A N 1
ATOM 867 C CA . ASP A 1 121 ? -4.803 0.355 -22.508 1.00 86.44 121 ASP A CA 1
ATOM 868 C C . ASP A 1 121 ? -5.678 0.039 -21.284 1.00 86.44 121 ASP A C 1
ATOM 870 O O . ASP A 1 121 ? -5.513 0.633 -20.214 1.00 86.44 121 ASP A O 1
ATOM 874 N N . GLU A 1 122 ? -6.624 -0.891 -21.438 1.00 90.19 122 GLU A N 1
ATOM 875 C CA . GLU A 1 122 ? -7.530 -1.319 -20.361 1.00 90.19 122 GLU A CA 1
ATOM 876 C C . GLU A 1 122 ? -6.762 -1.926 -19.176 1.00 90.19 122 GLU A C 1
ATOM 878 O O . GLU A 1 122 ? -7.193 -1.832 -18.020 1.00 90.19 122 GLU A O 1
ATOM 883 N N . THR A 1 123 ? -5.573 -2.474 -19.434 1.00 91.00 123 THR A N 1
ATOM 884 C CA . THR A 1 123 ? -4.693 -3.055 -18.416 1.00 91.00 123 THR A CA 1
ATOM 885 C C . THR A 1 123 ? -4.326 -2.036 -17.330 1.00 91.00 123 THR A C 1
ATOM 887 O O . THR A 1 123 ? -4.242 -2.380 -16.152 1.00 91.00 123 THR A O 1
ATOM 890 N N . TYR A 1 124 ? -4.165 -0.755 -17.681 1.00 92.12 124 TYR A N 1
ATOM 891 C CA . TYR A 1 124 ? -3.792 0.282 -16.711 1.00 92.12 124 TYR A CA 1
ATOM 892 C C . TYR A 1 124 ? -4.916 0.551 -15.707 1.00 92.12 124 TYR A C 1
ATOM 894 O O . TYR A 1 124 ? -4.679 0.649 -14.502 1.00 92.12 124 TYR A O 1
ATOM 902 N N . LEU A 1 125 ? -6.156 0.629 -16.195 1.00 93.06 125 LEU A N 1
ATOM 903 C CA . LEU A 1 125 ? -7.326 0.838 -15.348 1.00 93.06 125 LEU A CA 1
ATOM 904 C C . LEU A 1 125 ? -7.624 -0.399 -14.496 1.00 93.06 125 LEU A C 1
ATOM 906 O O . LEU A 1 125 ? -7.851 -0.280 -13.291 1.00 93.06 125 LEU A O 1
ATOM 910 N N . THR A 1 126 ? -7.597 -1.583 -15.108 1.00 95.50 126 THR A N 1
ATOM 911 C CA . THR A 1 126 ? -7.912 -2.842 -14.421 1.00 95.50 126 THR A CA 1
ATOM 912 C C . THR A 1 126 ? -6.923 -3.141 -13.303 1.00 95.50 126 THR A C 1
ATOM 914 O O . THR A 1 126 ? -7.363 -3.469 -12.204 1.00 95.50 126 THR A O 1
ATOM 917 N N . VAL A 1 127 ? -5.617 -2.952 -13.511 1.00 94.25 127 VAL A N 1
ATOM 918 C CA . VAL A 1 127 ? -4.617 -3.183 -12.455 1.00 94.25 127 VAL A CA 1
ATOM 919 C C . VAL A 1 127 ? -4.729 -2.157 -11.325 1.00 94.25 127 VAL A C 1
ATOM 921 O O . VAL A 1 127 ? -4.694 -2.542 -10.153 1.00 94.25 127 VAL A O 1
ATOM 924 N N . ALA A 1 128 ? -4.935 -0.872 -11.639 1.00 94.44 128 ALA A N 1
ATOM 925 C CA . ALA A 1 128 ? -5.122 0.163 -10.619 1.00 94.44 128 ALA A CA 1
ATOM 926 C C . ALA A 1 128 ? -6.352 -0.119 -9.734 1.00 94.44 128 ALA A C 1
ATOM 928 O O . ALA A 1 128 ? -6.286 -0.019 -8.502 1.00 94.44 128 ALA A O 1
ATOM 929 N N . LEU A 1 129 ? -7.468 -0.526 -10.351 1.00 95.38 129 LEU A N 1
ATOM 930 C CA . LEU A 1 129 ? -8.688 -0.897 -9.636 1.00 95.38 129 LEU A CA 1
ATOM 931 C C . LEU A 1 129 ? -8.535 -2.219 -8.878 1.00 95.38 129 LEU A C 1
ATOM 933 O O . LEU A 1 129 ? -8.946 -2.286 -7.723 1.00 95.38 129 LEU A O 1
ATOM 937 N N . ALA A 1 130 ? -7.914 -3.243 -9.467 1.00 95.50 130 ALA A N 1
ATOM 938 C CA . ALA A 1 130 ? -7.726 -4.549 -8.834 1.00 95.50 130 ALA A CA 1
ATOM 939 C C . ALA A 1 130 ? -6.861 -4.460 -7.568 1.00 95.50 130 ALA A C 1
ATOM 941 O O . ALA A 1 130 ? -7.209 -5.049 -6.545 1.00 95.50 130 ALA A O 1
ATOM 942 N N . ALA A 1 131 ? -5.782 -3.671 -7.601 1.00 94.25 131 ALA A N 1
ATOM 943 C CA . ALA A 1 131 ? -4.931 -3.437 -6.433 1.00 94.25 131 ALA A CA 1
ATOM 944 C C . ALA A 1 131 ? -5.664 -2.673 -5.313 1.00 94.25 131 ALA A C 1
ATOM 946 O O . ALA A 1 131 ? -5.421 -2.892 -4.125 1.00 94.25 131 ALA A O 1
ATOM 947 N N . THR A 1 132 ? -6.595 -1.793 -5.688 1.00 95.31 132 THR A N 1
ATOM 948 C CA . THR A 1 132 ? -7.315 -0.913 -4.758 1.00 95.31 132 THR A CA 1
ATOM 949 C C . THR A 1 132 ? -8.583 -1.546 -4.183 1.00 95.31 132 THR A C 1
ATOM 951 O O . THR A 1 132 ? -8.939 -1.299 -3.026 1.00 95.31 132 THR A O 1
ATOM 954 N N . ALA A 1 133 ? -9.260 -2.390 -4.960 1.00 95.38 133 ALA A N 1
ATOM 955 C CA . ALA A 1 133 ? -10.517 -3.040 -4.608 1.00 95.38 133 ALA A CA 1
ATOM 956 C C . ALA A 1 133 ? -10.523 -3.706 -3.218 1.00 95.38 133 ALA A C 1
ATOM 958 O O . ALA A 1 133 ? -11.442 -3.414 -2.447 1.00 95.38 133 ALA A O 1
ATOM 959 N N . PRO A 1 134 ? -9.533 -4.535 -2.821 1.00 95.50 134 PRO A N 1
ATOM 960 C CA . PRO A 1 134 ? -9.557 -5.170 -1.502 1.00 95.50 134 PRO A CA 1
ATOM 961 C C . PRO A 1 134 ? -9.440 -4.158 -0.353 1.00 95.50 134 PRO A C 1
ATOM 963 O O . PRO A 1 134 ? -10.046 -4.348 0.705 1.00 95.50 134 PRO A O 1
ATOM 966 N N . ILE A 1 135 ? -8.711 -3.056 -0.554 1.00 95.06 135 ILE A N 1
ATOM 967 C CA . ILE A 1 135 ? -8.554 -1.988 0.443 1.00 95.06 135 ILE A CA 1
ATOM 968 C C . ILE A 1 135 ? -9.864 -1.200 0.564 1.00 95.06 135 ILE A C 1
ATOM 970 O O . ILE A 1 135 ? -10.344 -0.969 1.674 1.00 95.06 135 ILE A O 1
ATOM 974 N N . ALA A 1 136 ? -10.488 -0.851 -0.563 1.00 94.50 136 ALA A N 1
ATOM 975 C CA . ALA A 1 136 ? -11.768 -0.148 -0.584 1.00 94.50 136 ALA A CA 1
ATOM 976 C C . ALA A 1 136 ? -12.908 -0.990 0.018 1.00 94.50 136 ALA A C 1
ATOM 978 O O . ALA A 1 136 ? -13.682 -0.485 0.833 1.00 94.50 136 ALA A O 1
ATOM 979 N N . LEU A 1 137 ? -12.973 -2.287 -0.306 1.00 95.25 137 LEU A N 1
ATOM 980 C CA . LEU A 1 137 ? -13.918 -3.228 0.306 1.00 95.25 137 LEU A CA 1
ATOM 981 C C . LEU A 1 137 ? -13.716 -3.315 1.820 1.00 95.25 137 LEU A C 1
ATOM 983 O O . LEU A 1 137 ? -14.680 -3.226 2.579 1.00 95.25 137 LEU A O 1
ATOM 987 N N . SER A 1 138 ? -12.466 -3.424 2.269 1.00 94.75 138 SER A N 1
ATOM 988 C CA . SER A 1 138 ? -12.137 -3.462 3.697 1.00 94.75 138 SER A CA 1
ATOM 989 C C . SER A 1 138 ? -12.570 -2.176 4.413 1.00 94.75 138 SER A C 1
ATOM 991 O O . SER A 1 138 ? -13.158 -2.245 5.494 1.00 94.75 138 SER A O 1
ATOM 993 N N . ALA A 1 139 ? -12.366 -1.007 3.796 1.00 92.56 139 ALA A N 1
ATOM 994 C CA . ALA A 1 139 ? -12.846 0.270 4.324 1.00 92.56 139 ALA A CA 1
ATOM 995 C C . ALA A 1 139 ? -14.382 0.325 4.396 1.00 92.56 139 ALA A C 1
ATOM 997 O O . ALA A 1 139 ? -14.932 0.751 5.412 1.00 92.56 139 ALA A O 1
ATOM 998 N N . ALA A 1 140 ? -15.091 -0.163 3.375 1.00 93.62 140 ALA A N 1
ATOM 999 C CA . ALA A 1 140 ? -16.552 -0.226 3.380 1.00 93.62 140 ALA A CA 1
ATOM 1000 C C . ALA A 1 140 ? -17.092 -1.157 4.482 1.00 93.62 140 ALA A C 1
ATOM 1002 O O . ALA A 1 140 ? -18.024 -0.789 5.199 1.00 93.62 140 ALA A O 1
ATOM 1003 N N . VAL A 1 141 ? -16.470 -2.325 4.682 1.00 92.69 141 VAL A N 1
ATOM 1004 C CA . VAL A 1 141 ? -16.801 -3.240 5.790 1.00 92.69 141 VAL A CA 1
ATOM 1005 C C . VAL A 1 141 ? -16.582 -2.554 7.137 1.00 92.69 141 VAL A C 1
ATOM 1007 O O . VAL A 1 141 ? -17.457 -2.593 8.004 1.00 92.69 141 VAL A O 1
ATOM 1010 N N . ILE A 1 142 ? -15.453 -1.864 7.308 1.00 90.12 142 ILE A N 1
ATOM 1011 C CA . ILE A 1 142 ? -15.183 -1.090 8.522 1.00 90.12 142 ILE A CA 1
ATOM 1012 C C . ILE A 1 142 ? -16.244 -0.013 8.723 1.00 90.12 142 ILE A C 1
ATOM 1014 O O . ILE A 1 142 ? -16.729 0.141 9.837 1.00 90.12 142 ILE A O 1
ATOM 1018 N N . ALA A 1 143 ? -16.677 0.683 7.677 1.00 89.31 143 ALA A N 1
ATOM 1019 C CA . ALA A 1 143 ? -17.711 1.703 7.796 1.00 89.31 143 ALA A CA 1
ATOM 1020 C C . ALA A 1 143 ? -19.049 1.161 8.328 1.00 89.31 143 ALA A C 1
ATOM 1022 O O . ALA A 1 143 ? -19.760 1.862 9.051 1.00 89.31 143 ALA A O 1
ATOM 1023 N N . LEU A 1 144 ? -19.395 -0.082 7.983 1.00 88.94 144 LEU A N 1
ATOM 1024 C CA . LEU A 1 144 ? -20.617 -0.742 8.449 1.00 88.94 144 LEU A CA 1
ATOM 1025 C C . LEU A 1 144 ? -20.527 -1.183 9.916 1.00 88.94 144 LEU A C 1
ATOM 1027 O O . LEU A 1 144 ? -21.540 -1.216 10.615 1.00 88.94 144 LEU A O 1
ATOM 1031 N N . VAL A 1 145 ? -19.325 -1.522 10.382 1.00 87.50 145 VAL A N 1
ATOM 1032 C CA . VAL A 1 145 ? -19.105 -2.156 11.690 1.00 87.50 145 VAL A CA 1
ATOM 1033 C C . VAL A 1 145 ? -18.586 -1.176 12.742 1.00 87.50 145 VAL A C 1
ATOM 1035 O O . VAL A 1 145 ? -18.955 -1.291 13.908 1.00 87.50 145 VAL A O 1
ATOM 1038 N N . ALA A 1 146 ? -17.776 -0.194 12.347 1.00 82.31 146 ALA A N 1
ATOM 1039 C CA . ALA A 1 146 ? -17.152 0.791 13.229 1.00 82.31 146 ALA A CA 1
ATOM 1040 C C . ALA A 1 146 ? -18.122 1.506 14.189 1.00 82.31 146 ALA A C 1
ATOM 1042 O O . ALA A 1 146 ? -17.738 1.703 15.341 1.00 82.31 146 ALA A O 1
ATOM 1043 N N . PRO A 1 147 ? -19.378 1.832 13.806 1.00 80.69 147 PRO A N 1
ATOM 1044 C CA . PRO A 1 147 ? -20.341 2.437 14.729 1.00 80.69 147 PRO A CA 1
ATOM 1045 C C . PRO A 1 147 ? -20.704 1.562 15.937 1.00 80.69 147 PRO A C 1
ATOM 1047 O O . PRO A 1 147 ? -21.290 2.061 16.887 1.00 80.69 147 PRO A O 1
ATOM 1050 N N . ARG A 1 148 ? -20.401 0.258 15.896 1.00 80.75 148 ARG A N 1
ATOM 1051 C CA . ARG A 1 148 ? -20.732 -0.716 16.950 1.00 80.75 148 ARG A CA 1
ATOM 1052 C C . ARG A 1 148 ? -19.576 -0.982 17.914 1.00 80.75 148 ARG A C 1
ATOM 1054 O O . ARG A 1 148 ? -19.702 -1.833 18.790 1.00 80.75 148 ARG A O 1
ATOM 1061 N N . ILE A 1 149 ? -18.432 -0.327 17.724 1.00 79.62 149 ILE A N 1
ATOM 1062 C CA . ILE A 1 149 ? -17.250 -0.553 18.555 1.00 79.62 149 ILE A CA 1
ATOM 1063 C C . ILE A 1 149 ? -17.468 0.108 19.920 1.00 79.62 149 ILE A C 1
ATOM 1065 O O . ILE A 1 149 ? -17.694 1.317 19.970 1.00 79.62 149 ILE A O 1
ATOM 1069 N N . PRO A 1 150 ? -17.336 -0.634 21.035 1.00 77.62 150 PRO A N 1
ATOM 1070 C CA . PRO A 1 150 ? -17.455 -0.052 22.363 1.00 77.62 150 PRO A CA 1
ATOM 1071 C C . PRO A 1 150 ? -16.442 1.080 22.580 1.00 77.62 150 PRO A C 1
ATOM 1073 O O . PRO A 1 150 ? -15.241 0.895 22.346 1.00 77.62 150 PRO A O 1
ATOM 1076 N N . ALA A 1 151 ? -16.902 2.206 23.135 1.00 76.12 151 ALA A N 1
ATOM 1077 C CA . ALA A 1 151 ? -16.076 3.362 23.499 1.00 76.12 151 ALA A CA 1
ATOM 1078 C C . ALA A 1 151 ? -14.725 3.031 24.186 1.00 76.12 151 ALA A C 1
ATOM 1080 O O . ALA A 1 151 ? -13.716 3.607 23.773 1.00 76.12 151 ALA A O 1
ATOM 1081 N N . PRO A 1 152 ? -14.624 2.096 25.163 1.00 76.25 152 PRO A N 1
ATOM 1082 C CA . PRO A 1 152 ? -13.338 1.787 25.805 1.00 76.25 152 PRO A CA 1
ATOM 1083 C C . PRO A 1 152 ? -12.318 1.132 24.861 1.00 76.25 152 PRO A C 1
ATOM 1085 O O . PRO A 1 152 ? -11.114 1.238 25.080 1.00 76.25 152 PRO A O 1
ATOM 1088 N N . SER A 1 153 ? -12.779 0.470 23.798 1.00 80.31 153 SER A N 1
ATOM 1089 C CA . SER A 1 153 ? -11.922 -0.221 22.825 1.00 80.31 153 SER A CA 1
ATOM 1090 C C . SER A 1 153 ? -11.559 0.635 21.606 1.00 80.31 153 SER A C 1
ATOM 1092 O O . SER A 1 153 ? -10.650 0.279 20.854 1.00 80.31 153 SER A O 1
ATOM 1094 N N . LEU A 1 154 ? -12.218 1.786 21.434 1.00 77.56 154 LEU A N 1
ATOM 1095 C CA . LEU A 1 154 ? -12.110 2.630 20.243 1.00 77.56 154 LEU A CA 1
ATOM 1096 C C . LEU A 1 154 ? -10.678 3.120 19.985 1.00 77.56 154 LEU A C 1
ATOM 1098 O O . LEU A 1 154 ? -10.213 3.083 18.849 1.00 77.56 154 LEU A O 1
ATOM 1102 N N . LEU A 1 155 ? -9.951 3.542 21.024 1.00 79.88 155 LEU A N 1
ATOM 1103 C CA . LEU A 1 155 ? -8.587 4.065 20.870 1.00 79.88 155 LEU A CA 1
ATOM 1104 C C . LEU A 1 155 ? -7.590 2.964 20.484 1.00 79.88 155 LEU A C 1
ATOM 1106 O O . LEU A 1 155 ? -6.767 3.152 19.587 1.00 79.88 155 LEU A O 1
ATOM 1110 N N . ALA A 1 156 ? -7.694 1.795 21.120 1.00 83.38 156 ALA A N 1
ATOM 1111 C CA . ALA A 1 156 ? -6.871 0.635 20.782 1.00 83.38 156 ALA A CA 1
ATOM 1112 C C . ALA A 1 156 ? -7.162 0.139 19.355 1.00 83.38 156 ALA A C 1
ATOM 1114 O O . ALA A 1 156 ? -6.242 -0.232 18.619 1.00 83.38 156 ALA A O 1
ATOM 1115 N N . TRP A 1 157 ? -8.433 0.178 18.948 1.00 86.50 157 TRP A N 1
ATOM 1116 C CA . TRP A 1 157 ? -8.852 -0.131 17.587 1.00 86.50 157 TRP A CA 1
ATOM 1117 C C . TRP A 1 157 ? -8.311 0.881 16.570 1.00 86.50 157 TRP A C 1
ATOM 1119 O O . TRP A 1 157 ? -7.703 0.461 15.589 1.00 86.50 157 TRP A O 1
ATOM 1129 N N . LEU A 1 158 ? -8.436 2.190 16.821 1.00 83.94 158 LEU A N 1
ATOM 1130 C CA . LEU A 1 158 ? -7.906 3.240 15.938 1.00 83.94 158 LEU A CA 1
ATOM 1131 C C . LEU A 1 158 ? -6.397 3.088 15.721 1.00 83.94 158 LEU A C 1
ATOM 1133 O O . LEU A 1 158 ? -5.920 3.191 14.592 1.00 83.94 158 LEU A O 1
ATOM 1137 N N . HIS A 1 159 ? -5.642 2.788 16.782 1.00 84.50 159 HIS A N 1
ATOM 1138 C CA . HIS A 1 159 ? -4.203 2.564 16.660 1.00 84.50 159 HIS A CA 1
ATOM 1139 C C . HIS A 1 159 ? -3.888 1.358 15.766 1.00 84.50 159 HIS A C 1
ATOM 1141 O O . HIS A 1 159 ? -3.021 1.434 14.895 1.00 84.50 159 HIS A O 1
ATOM 1147 N N . ARG A 1 160 ? -4.638 0.262 15.925 1.00 85.75 160 ARG A N 1
ATOM 1148 C CA . ARG A 1 160 ? -4.510 -0.939 15.089 1.00 85.75 160 ARG A CA 1
ATOM 1149 C C . ARG A 1 160 ? -4.933 -0.702 13.639 1.00 85.75 160 ARG A C 1
ATOM 1151 O O . ARG A 1 160 ? -4.326 -1.281 12.746 1.00 85.75 160 ARG A O 1
ATOM 1158 N N . ALA A 1 161 ? -5.967 0.105 13.419 1.00 86.62 161 ALA A N 1
ATOM 1159 C CA . ALA A 1 161 ? -6.497 0.402 12.097 1.00 86.62 161 ALA A CA 1
ATOM 1160 C C . ALA A 1 161 ? -5.610 1.376 11.310 1.00 86.62 161 ALA A C 1
ATOM 1162 O O . ALA A 1 161 ? -5.810 1.532 10.105 1.00 86.62 161 ALA A O 1
ATOM 1163 N N . SER A 1 162 ? -4.665 2.056 11.968 1.00 87.75 162 SER A N 1
ATOM 1164 C CA . SER A 1 162 ? -3.790 3.030 11.316 1.00 87.75 162 SER A CA 1
ATOM 1165 C C . SER A 1 162 ? -2.840 2.368 10.307 1.00 87.75 162 SER A C 1
ATOM 1167 O O . SER A 1 162 ? -2.190 1.379 10.655 1.00 87.75 162 SER A O 1
ATOM 1169 N N . PRO A 1 163 ? -2.743 2.887 9.065 1.00 89.44 163 PRO A N 1
ATOM 1170 C CA . PRO A 1 163 ? -1.869 2.308 8.051 1.00 89.44 163 PRO A CA 1
ATOM 1171 C C . PRO A 1 163 ? -0.402 2.268 8.489 1.00 89.44 163 PRO A C 1
ATOM 1173 O O . PRO A 1 163 ? 0.069 3.190 9.169 1.00 89.44 163 PRO A O 1
ATOM 1176 N N . PRO A 1 164 ? 0.359 1.238 8.084 1.00 91.50 164 PRO A N 1
ATOM 1177 C CA . PRO A 1 164 ? 1.758 1.107 8.452 1.00 91.50 164 PRO A CA 1
ATOM 1178 C C . PRO A 1 164 ? 2.622 2.026 7.567 1.00 91.50 164 PRO A C 1
ATOM 1180 O O . PRO A 1 164 ? 3.225 1.605 6.586 1.00 91.50 164 PRO A O 1
ATOM 1183 N N . VAL A 1 165 ? 2.678 3.315 7.914 1.00 92.50 165 VAL A N 1
ATOM 1184 C CA . VAL A 1 165 ? 3.319 4.364 7.092 1.00 92.50 165 VAL A CA 1
ATOM 1185 C C . VAL A 1 165 ? 4.818 4.142 6.896 1.00 92.50 165 VAL A C 1
ATOM 1187 O O . VAL A 1 165 ? 5.318 4.345 5.797 1.00 92.50 165 VAL A O 1
ATOM 1190 N N . LEU A 1 166 ? 5.537 3.709 7.938 1.00 92.62 166 LEU A N 1
ATOM 1191 C CA . LEU A 1 166 ? 6.983 3.476 7.857 1.00 92.62 166 LEU A CA 1
ATOM 1192 C C . LEU A 1 166 ? 7.343 2.420 6.794 1.00 92.62 166 LEU A C 1
ATOM 1194 O O . LEU A 1 166 ? 8.116 2.753 5.900 1.00 92.62 166 LEU A O 1
ATOM 1198 N N . PRO A 1 167 ? 6.806 1.183 6.826 1.00 93.31 167 PRO A N 1
ATOM 1199 C CA . PRO A 1 167 ? 7.129 0.215 5.785 1.00 93.31 167 PRO A CA 1
ATOM 1200 C C . PRO A 1 167 ? 6.609 0.642 4.413 1.00 93.31 167 PRO A C 1
ATOM 1202 O O . PRO A 1 167 ? 7.291 0.399 3.430 1.00 93.31 167 PRO A O 1
ATOM 1205 N N . ILE A 1 168 ? 5.479 1.352 4.321 1.00 95.44 168 ILE A N 1
ATOM 1206 C CA . ILE A 1 168 ? 5.031 1.924 3.042 1.00 95.44 168 ILE A CA 1
ATOM 1207 C C . ILE A 1 168 ? 6.074 2.889 2.471 1.00 95.44 168 ILE A C 1
ATOM 1209 O O . ILE A 1 168 ? 6.419 2.776 1.296 1.00 95.44 168 ILE A O 1
ATOM 1213 N N . ALA A 1 169 ? 6.608 3.795 3.289 1.00 95.31 169 ALA A N 1
ATOM 1214 C CA . ALA A 1 169 ? 7.648 4.719 2.857 1.00 95.31 169 ALA A CA 1
ATOM 1215 C C . ALA A 1 169 ? 8.921 3.972 2.430 1.00 95.31 169 ALA A C 1
ATOM 1217 O O . ALA A 1 169 ? 9.454 4.256 1.361 1.00 95.31 169 ALA A O 1
ATOM 1218 N N . LEU A 1 170 ? 9.362 2.974 3.205 1.00 95.12 170 LEU A N 1
ATOM 1219 C CA . LEU A 1 170 ? 10.533 2.153 2.870 1.00 95.12 170 LEU A CA 1
ATOM 1220 C C . LEU A 1 170 ? 10.341 1.374 1.562 1.00 95.12 170 LEU A C 1
ATOM 1222 O O . LEU A 1 170 ? 11.227 1.400 0.715 1.00 95.12 170 LEU A O 1
ATOM 1226 N N . ALA A 1 171 ? 9.182 0.741 1.362 1.00 95.31 171 ALA A N 1
ATOM 1227 C CA . ALA A 1 171 ? 8.860 0.037 0.122 1.00 95.31 171 ALA A CA 1
ATOM 1228 C C . ALA A 1 171 ? 8.819 0.989 -1.073 1.00 95.31 171 ALA A C 1
ATOM 1230 O O . ALA A 1 171 ? 9.355 0.668 -2.125 1.00 95.31 171 ALA A O 1
ATOM 1231 N N . THR A 1 172 ? 8.225 2.172 -0.902 1.00 94.88 172 THR A N 1
ATOM 1232 C CA . THR A 1 172 ? 8.149 3.189 -1.959 1.00 94.88 172 THR A CA 1
ATOM 1233 C C . THR A 1 172 ? 9.545 3.649 -2.360 1.00 94.88 172 THR A C 1
ATOM 1235 O O . THR A 1 172 ? 9.858 3.667 -3.543 1.00 94.88 172 THR A O 1
ATOM 1238 N N . VAL A 1 173 ? 10.405 3.966 -1.387 1.00 95.19 173 VAL A N 1
ATOM 1239 C CA . VAL A 1 173 ? 11.806 4.328 -1.651 1.00 95.19 173 VAL A CA 1
ATOM 1240 C C . VAL A 1 173 ? 12.552 3.168 -2.311 1.00 95.19 173 VAL A C 1
ATOM 1242 O O . VAL A 1 173 ? 13.316 3.403 -3.241 1.00 95.19 173 VAL A O 1
ATOM 1245 N N . GLY A 1 174 ? 12.305 1.930 -1.876 1.00 92.62 174 GLY A N 1
ATOM 1246 C CA . GLY A 1 174 ? 12.928 0.735 -2.439 1.00 92.62 174 GLY A CA 1
ATOM 1247 C C . GLY A 1 174 ? 12.580 0.515 -3.910 1.00 92.62 174 GLY A C 1
ATOM 1248 O O . GLY A 1 174 ? 13.474 0.485 -4.753 1.00 92.62 174 GLY A O 1
ATOM 1249 N N . VAL A 1 175 ? 11.281 0.465 -4.222 1.00 93.38 175 VAL A N 1
ATOM 1250 C CA . VAL A 1 175 ? 10.759 0.351 -5.595 1.00 93.38 175 VAL A CA 1
ATOM 1251 C C . VAL A 1 175 ? 11.259 1.514 -6.450 1.00 93.38 175 VAL A C 1
ATOM 1253 O O . VAL A 1 175 ? 11.724 1.305 -7.572 1.00 93.38 175 VAL A O 1
ATOM 1256 N N . TYR A 1 176 ? 11.237 2.734 -5.905 1.00 92.31 176 TYR A N 1
ATOM 1257 C CA . TYR A 1 176 ? 11.702 3.909 -6.628 1.00 92.31 176 TYR A CA 1
ATOM 1258 C C . TYR A 1 176 ? 13.192 3.818 -6.966 1.00 92.31 176 TYR A C 1
ATOM 1260 O O . TYR A 1 176 ? 13.580 4.064 -8.111 1.00 92.31 176 TYR A O 1
ATOM 1268 N N . ALA A 1 177 ? 14.032 3.423 -6.011 1.00 90.69 177 ALA A N 1
ATOM 1269 C CA . ALA A 1 177 ? 15.467 3.264 -6.226 1.00 90.69 177 ALA A CA 1
ATOM 1270 C C . ALA A 1 177 ? 15.773 2.194 -7.287 1.00 90.69 177 ALA A C 1
ATOM 1272 O O . ALA A 1 177 ? 16.523 2.480 -8.223 1.00 90.69 177 ALA A O 1
ATOM 1273 N N . GLN A 1 178 ? 15.143 1.016 -7.200 1.00 89.75 178 GLN A N 1
ATOM 1274 C CA . GLN A 1 178 ? 15.346 -0.079 -8.160 1.00 89.75 178 GLN A CA 1
ATOM 1275 C C . GLN A 1 178 ? 15.004 0.352 -9.591 1.00 89.75 178 GLN A C 1
ATOM 1277 O O . GLN A 1 178 ? 15.811 0.203 -10.508 1.00 89.75 178 GLN A O 1
ATOM 1282 N N . TRP A 1 179 ? 13.841 0.972 -9.791 1.00 86.00 179 TRP A N 1
ATOM 1283 C CA . TRP A 1 179 ? 13.436 1.387 -11.131 1.00 86.00 179 TRP A CA 1
ATOM 1284 C C . TRP A 1 179 ? 14.237 2.564 -11.675 1.00 86.00 179 TRP A C 1
ATOM 1286 O O . TRP A 1 179 ? 14.488 2.616 -12.879 1.00 86.00 179 TRP A O 1
ATOM 1296 N N . THR A 1 180 ? 14.712 3.460 -10.806 1.00 85.06 180 THR A N 1
ATOM 1297 C CA . THR A 1 180 ? 15.618 4.540 -11.220 1.00 85.06 180 THR A CA 1
ATOM 1298 C C . THR A 1 180 ? 16.889 3.961 -11.844 1.00 85.06 180 THR A C 1
ATOM 1300 O O . THR A 1 180 ? 17.298 4.410 -12.917 1.00 85.06 180 THR A O 1
ATOM 1303 N N . VAL A 1 181 ? 17.465 2.914 -11.243 1.00 85.00 181 VAL A N 1
ATOM 1304 C CA . VAL A 1 181 ? 18.638 2.208 -11.788 1.00 85.00 181 VAL A CA 1
ATOM 1305 C C . VAL A 1 181 ? 18.340 1.626 -13.168 1.00 85.00 181 VAL A C 1
ATOM 1307 O O . VAL A 1 181 ? 19.097 1.854 -14.113 1.00 85.00 181 VAL A O 1
ATOM 1310 N N . TYR A 1 182 ? 17.210 0.938 -13.327 1.00 78.94 182 TYR A N 1
ATOM 1311 C CA . TYR A 1 182 ? 16.865 0.314 -14.605 1.00 78.94 182 TYR A CA 1
ATOM 1312 C C . TYR A 1 182 ? 16.604 1.329 -15.720 1.00 78.94 182 TYR A C 1
ATOM 1314 O O . TYR A 1 182 ? 16.992 1.086 -16.861 1.00 78.94 182 TYR A O 1
ATOM 1322 N N . THR A 1 183 ? 16.047 2.498 -15.397 1.00 76.94 183 THR A N 1
ATOM 1323 C CA . THR A 1 183 ? 15.858 3.583 -16.377 1.00 76.94 183 THR A CA 1
ATOM 1324 C C . THR A 1 183 ? 17.147 4.308 -16.767 1.00 76.94 183 THR A C 1
ATOM 1326 O O . THR A 1 183 ? 17.226 4.872 -17.854 1.00 76.94 183 THR A O 1
ATOM 1329 N N . THR A 1 184 ? 18.170 4.307 -15.905 1.00 76.31 184 THR A N 1
ATOM 1330 C CA . THR A 1 184 ? 19.398 5.107 -16.088 1.00 76.31 184 THR A CA 1
ATOM 1331 C C . THR A 1 184 ? 20.634 4.274 -16.441 1.00 76.31 184 THR A C 1
ATOM 1333 O O . THR A 1 184 ? 21.730 4.819 -16.585 1.00 76.31 184 THR A O 1
ATOM 1336 N N . ARG A 1 185 ? 20.459 2.965 -16.686 1.00 68.25 185 ARG A N 1
ATOM 1337 C CA . ARG A 1 185 ? 21.528 1.984 -16.971 1.00 68.25 185 ARG A CA 1
ATOM 1338 C C . ARG A 1 185 ? 22.381 2.297 -18.213 1.00 68.25 185 ARG A C 1
ATOM 1340 O O . ARG A 1 185 ? 23.420 1.681 -18.415 1.00 68.25 185 ARG A O 1
ATOM 1347 N N . HIS A 1 186 ? 21.973 3.264 -19.033 1.00 64.75 186 HIS A N 1
ATOM 1348 C CA . HIS A 1 186 ? 22.720 3.739 -20.202 1.00 64.75 186 HIS A CA 1
ATOM 1349 C C . HIS A 1 186 ? 23.875 4.703 -19.865 1.00 64.75 186 HIS A C 1
ATOM 1351 O O . HIS A 1 186 ? 24.602 5.103 -20.772 1.00 64.75 186 HIS A O 1
ATOM 1357 N N . LEU A 1 187 ? 24.059 5.085 -18.594 1.00 66.88 187 LEU A N 1
ATOM 1358 C CA . LEU A 1 187 ? 25.121 5.993 -18.143 1.00 66.88 187 LEU A CA 1
ATOM 1359 C C . LEU A 1 187 ? 26.295 5.208 -17.511 1.00 66.88 187 LEU A C 1
ATOM 1361 O O . LEU A 1 187 ? 26.264 4.931 -16.310 1.00 66.88 187 LEU A O 1
ATOM 1365 N N . PRO A 1 188 ? 27.363 4.872 -18.268 1.00 62.59 188 PRO A N 1
ATOM 1366 C CA . PRO A 1 188 ? 28.413 3.946 -17.816 1.00 62.59 188 PRO A CA 1
ATOM 1367 C C . PRO A 1 188 ? 29.272 4.468 -16.651 1.00 62.59 188 PRO A C 1
ATOM 1369 O O . PRO A 1 188 ? 29.921 3.686 -15.961 1.00 62.59 188 PRO A O 1
ATOM 1372 N N . TYR A 1 189 ? 29.275 5.779 -16.395 1.00 61.62 189 TYR A N 1
ATOM 1373 C CA . TYR A 1 189 ? 30.127 6.415 -15.382 1.00 61.62 189 TYR A CA 1
ATOM 1374 C C . TYR A 1 189 ? 29.610 6.288 -13.935 1.00 61.62 189 TYR A C 1
ATOM 1376 O O . TYR A 1 189 ? 30.306 6.693 -13.007 1.00 61.62 189 TYR A O 1
ATOM 1384 N N . LEU A 1 190 ? 28.416 5.722 -13.716 1.00 66.25 190 LEU A N 1
ATOM 1385 C CA . LEU A 1 190 ? 27.761 5.637 -12.398 1.00 6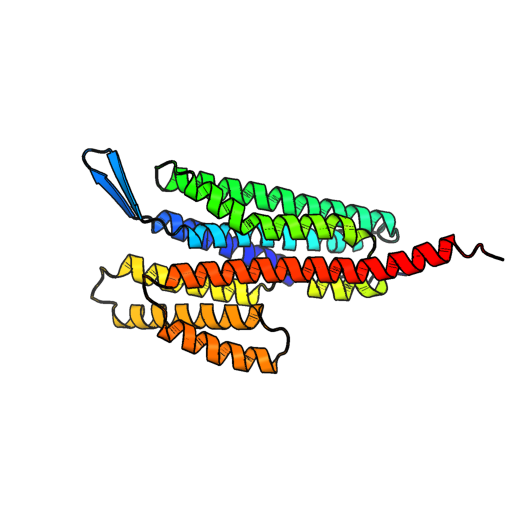6.25 190 LEU A CA 1
ATOM 1386 C C . LEU A 1 190 ? 27.518 4.194 -11.915 1.00 66.25 190 LEU A C 1
ATOM 1388 O O . LEU A 1 190 ? 26.794 3.979 -10.943 1.00 66.25 190 LEU A O 1
ATOM 1392 N N . ASN A 1 191 ? 28.155 3.199 -12.544 1.00 71.69 191 ASN A N 1
ATOM 1393 C CA . ASN A 1 191 ? 27.899 1.772 -12.296 1.00 71.69 191 ASN A CA 1
ATOM 1394 C C . ASN A 1 191 ? 27.976 1.360 -10.814 1.00 71.69 191 ASN A C 1
ATOM 1396 O O . ASN A 1 191 ? 27.140 0.588 -10.351 1.00 71.69 191 ASN A O 1
ATOM 1400 N N . PHE A 1 192 ? 28.930 1.900 -10.047 1.00 71.75 192 PHE A N 1
ATOM 1401 C CA . PHE A 1 192 ? 29.039 1.601 -8.614 1.00 71.75 192 PHE A CA 1
ATOM 1402 C C . PHE A 1 192 ? 27.854 2.156 -7.803 1.00 71.75 192 PHE A C 1
ATOM 1404 O O . PHE A 1 192 ? 27.278 1.450 -6.976 1.00 71.75 192 PHE A O 1
ATOM 1411 N N . ALA A 1 193 ? 27.451 3.403 -8.066 1.00 74.25 193 ALA A N 1
ATOM 1412 C CA . ALA A 1 193 ? 26.324 4.038 -7.384 1.00 74.25 193 ALA A CA 1
ATOM 1413 C C . ALA A 1 193 ? 24.992 3.346 -7.720 1.00 74.25 193 ALA A C 1
ATOM 1415 O O . ALA A 1 193 ? 24.148 3.169 -6.843 1.00 74.25 193 ALA A O 1
ATOM 1416 N N . PHE A 1 194 ? 24.826 2.894 -8.965 1.00 77.50 194 PHE A N 1
ATOM 1417 C CA . PHE A 1 194 ? 23.647 2.140 -9.386 1.00 77.50 194 PHE A CA 1
ATOM 1418 C C . PHE A 1 194 ? 23.561 0.754 -8.745 1.00 77.50 194 PHE A C 1
ATOM 1420 O O . PHE A 1 194 ? 22.478 0.371 -8.310 1.00 77.50 194 PHE A O 1
ATOM 1427 N N . GLY A 1 195 ? 24.686 0.048 -8.584 1.00 78.81 195 GLY A N 1
ATOM 1428 C CA . GLY A 1 195 ? 24.707 -1.222 -7.851 1.00 78.81 195 GLY A CA 1
ATOM 1429 C C . GLY A 1 195 ? 24.259 -1.070 -6.391 1.00 78.81 195 GLY A C 1
ATOM 1430 O O . GLY A 1 195 ? 23.469 -1.870 -5.895 1.00 78.81 195 GLY A O 1
ATOM 1431 N N . LEU A 1 196 ? 24.691 -0.000 -5.710 1.00 84.50 196 LEU A N 1
ATOM 1432 C CA . LEU A 1 196 ? 24.251 0.290 -4.339 1.00 84.50 196 LEU A CA 1
ATOM 1433 C C . LEU A 1 196 ? 22.765 0.657 -4.255 1.00 84.50 196 LEU A C 1
ATOM 1435 O O . LEU A 1 196 ? 22.101 0.262 -3.298 1.00 84.50 196 LEU A O 1
ATOM 1439 N N . LEU A 1 197 ? 22.237 1.398 -5.232 1.00 86.00 197 LEU A N 1
ATOM 1440 C CA . LEU A 1 197 ? 20.815 1.753 -5.281 1.00 86.00 197 LEU A CA 1
ATOM 1441 C C . LEU A 1 197 ? 19.922 0.543 -5.569 1.00 86.00 197 LEU A C 1
ATOM 1443 O O . LEU A 1 197 ? 18.850 0.438 -4.979 1.00 86.00 197 LEU A O 1
ATOM 1447 N N . GLU A 1 198 ? 20.362 -0.377 -6.425 1.00 86.00 198 GLU A N 1
ATOM 1448 C CA . GLU A 1 198 ? 19.637 -1.614 -6.724 1.00 86.00 198 GLU A CA 1
ATOM 1449 C C . GLU A 1 198 ? 19.582 -2.532 -5.496 1.00 86.00 198 GLU A C 1
ATOM 1451 O O . GLU A 1 198 ? 18.495 -2.900 -5.044 1.00 86.00 198 GLU A O 1
ATOM 1456 N N . ILE A 1 199 ? 20.742 -2.815 -4.892 1.00 88.19 199 ILE A N 1
ATOM 1457 C CA . ILE A 1 199 ? 20.854 -3.640 -3.680 1.00 88.19 199 ILE A CA 1
ATOM 1458 C C . ILE A 1 199 ? 20.109 -2.983 -2.515 1.00 88.19 199 ILE A C 1
ATOM 1460 O O . ILE A 1 199 ? 19.311 -3.623 -1.829 1.00 88.19 199 ILE A O 1
ATOM 1464 N N . GLY A 1 200 ? 20.344 -1.689 -2.292 1.00 90.88 200 GLY A N 1
ATOM 1465 C CA . GLY A 1 200 ? 19.685 -0.930 -1.237 1.00 90.88 200 GLY A CA 1
ATOM 1466 C C . GLY A 1 200 ? 18.172 -0.891 -1.429 1.00 90.88 200 GLY A C 1
ATOM 1467 O O . GLY A 1 200 ? 17.429 -1.099 -0.471 1.00 90.88 200 GLY A O 1
ATOM 1468 N N . GLY A 1 201 ? 17.705 -0.693 -2.662 1.00 91.00 201 GLY A N 1
ATOM 1469 C CA . GLY A 1 201 ? 16.284 -0.659 -2.982 1.00 91.00 201 GLY A CA 1
ATOM 1470 C C . GLY A 1 201 ? 15.590 -2.002 -2.744 1.00 91.00 201 GLY A C 1
ATOM 1471 O O . GLY A 1 201 ? 14.552 -2.047 -2.078 1.00 91.00 201 GLY A O 1
ATOM 1472 N N . ALA A 1 202 ? 16.208 -3.099 -3.188 1.00 92.25 202 ALA A N 1
ATOM 1473 C CA . ALA A 1 202 ? 15.726 -4.456 -2.940 1.00 92.25 202 ALA A CA 1
ATOM 1474 C C . ALA A 1 202 ? 15.667 -4.777 -1.438 1.00 92.25 202 ALA A C 1
ATOM 1476 O O . ALA A 1 202 ? 14.646 -5.259 -0.938 1.00 92.25 202 ALA A O 1
ATOM 1477 N N . ALA A 1 203 ? 16.731 -4.444 -0.699 1.00 94.25 203 ALA A N 1
ATOM 1478 C CA . ALA A 1 203 ? 16.788 -4.636 0.747 1.00 94.25 203 ALA A CA 1
ATOM 1479 C C . ALA A 1 203 ? 15.681 -3.850 1.464 1.00 94.25 203 ALA A C 1
ATOM 1481 O O . ALA A 1 203 ? 15.003 -4.396 2.335 1.00 94.25 203 ALA A O 1
ATOM 1482 N N . LEU A 1 204 ? 15.456 -2.588 1.080 1.00 95.31 204 LEU A N 1
ATOM 1483 C CA . LEU A 1 204 ? 14.402 -1.745 1.649 1.00 95.31 204 LEU A CA 1
ATOM 1484 C C . LEU A 1 204 ? 13.005 -2.319 1.400 1.00 95.31 204 LEU A C 1
ATOM 1486 O O . LEU A 1 204 ? 12.186 -2.336 2.322 1.00 95.31 204 LEU A O 1
ATOM 1490 N N . LEU A 1 205 ? 12.740 -2.833 0.196 1.00 94.69 205 LEU A N 1
ATOM 1491 C CA . LEU A 1 205 ? 11.473 -3.487 -0.126 1.00 94.69 205 LEU A CA 1
ATOM 1492 C C . LEU A 1 205 ? 11.280 -4.787 0.679 1.00 94.69 205 LEU A C 1
ATOM 1494 O O . LEU A 1 205 ? 10.191 -5.031 1.208 1.00 94.69 205 LEU A O 1
ATOM 1498 N N . GLY A 1 206 ? 12.335 -5.588 0.852 1.00 93.81 206 GLY A N 1
ATOM 1499 C CA . GLY A 1 206 ? 12.306 -6.795 1.687 1.00 93.81 206 GLY A CA 1
ATOM 1500 C C . GLY A 1 206 ? 12.053 -6.484 3.167 1.00 93.81 206 GLY A C 1
ATOM 1501 O O . GLY A 1 206 ? 11.171 -7.077 3.797 1.00 93.81 206 GLY A O 1
ATOM 1502 N N . VAL A 1 207 ? 12.748 -5.482 3.714 1.00 95.12 207 VAL A N 1
ATOM 1503 C CA . VAL A 1 207 ? 12.539 -4.989 5.088 1.00 95.12 207 VAL A CA 1
ATOM 1504 C C . VAL A 1 207 ? 11.116 -4.458 5.263 1.00 95.12 207 VAL A C 1
ATOM 1506 O O . VAL A 1 207 ? 10.446 -4.796 6.241 1.00 95.12 207 VAL A O 1
ATOM 1509 N N . ALA A 1 208 ? 10.614 -3.669 4.314 1.00 95.00 208 ALA A N 1
ATOM 1510 C CA . ALA A 1 208 ? 9.243 -3.173 4.344 1.00 95.00 208 ALA A CA 1
ATOM 1511 C C . ALA A 1 208 ? 8.218 -4.314 4.355 1.00 95.00 208 ALA A C 1
ATOM 1513 O O . ALA A 1 208 ? 7.278 -4.296 5.154 1.00 95.00 208 ALA A O 1
ATOM 1514 N N . THR A 1 209 ? 8.433 -5.336 3.526 1.00 94.06 209 THR A N 1
ATOM 1515 C CA . THR A 1 209 ? 7.594 -6.540 3.476 1.00 94.06 209 THR A CA 1
ATOM 1516 C C . THR A 1 209 ? 7.566 -7.238 4.839 1.00 94.06 209 THR A C 1
ATOM 1518 O O . THR A 1 209 ? 6.491 -7.516 5.375 1.00 94.06 209 THR A O 1
ATOM 1521 N N . ALA A 1 210 ? 8.723 -7.430 5.474 1.00 93.25 210 ALA A N 1
ATOM 1522 C CA . ALA A 1 210 ? 8.809 -8.035 6.803 1.00 93.25 210 ALA A CA 1
ATOM 1523 C C . ALA A 1 210 ? 8.060 -7.242 7.883 1.00 93.25 210 ALA A C 1
ATOM 1525 O O . ALA A 1 210 ? 7.314 -7.812 8.691 1.00 93.25 210 ALA A O 1
ATOM 1526 N N . LEU A 1 211 ? 8.253 -5.921 7.894 1.00 92.94 211 LEU A N 1
ATOM 1527 C CA . LEU A 1 211 ? 7.656 -5.012 8.871 1.00 92.94 211 LEU A CA 1
ATOM 1528 C C . LEU A 1 211 ? 6.129 -4.938 8.743 1.00 92.94 211 LEU A C 1
ATOM 1530 O O . LEU A 1 211 ? 5.440 -4.794 9.760 1.00 92.94 211 LEU A O 1
ATOM 1534 N N . THR A 1 212 ? 5.605 -5.057 7.521 1.00 92.06 212 THR A N 1
ATOM 1535 C CA . THR A 1 212 ? 4.161 -5.120 7.256 1.00 92.06 212 THR A CA 1
ATOM 1536 C C . THR A 1 212 ? 3.579 -6.485 7.633 1.00 92.06 212 THR A C 1
ATOM 1538 O O . THR A 1 212 ? 2.500 -6.542 8.225 1.00 92.06 212 THR A O 1
ATOM 1541 N N . ALA A 1 213 ? 4.296 -7.580 7.355 1.00 91.38 213 ALA A N 1
ATOM 1542 C CA . ALA A 1 213 ? 3.819 -8.942 7.607 1.00 91.38 213 ALA A CA 1
ATOM 1543 C C . ALA A 1 213 ? 3.762 -9.302 9.100 1.00 91.38 213 ALA A C 1
ATOM 1545 O O . ALA A 1 213 ? 2.855 -10.004 9.548 1.00 91.38 213 ALA A O 1
ATOM 1546 N N . THR A 1 214 ? 4.722 -8.822 9.891 1.00 89.00 214 THR A N 1
ATOM 1547 C CA . THR A 1 214 ? 4.875 -9.227 11.293 1.00 89.00 214 THR A CA 1
ATOM 1548 C C . THR A 1 214 ? 4.485 -8.101 12.249 1.00 89.00 214 THR A C 1
ATOM 1550 O O . THR A 1 214 ? 4.704 -6.920 11.984 1.00 89.00 214 THR A O 1
ATOM 1553 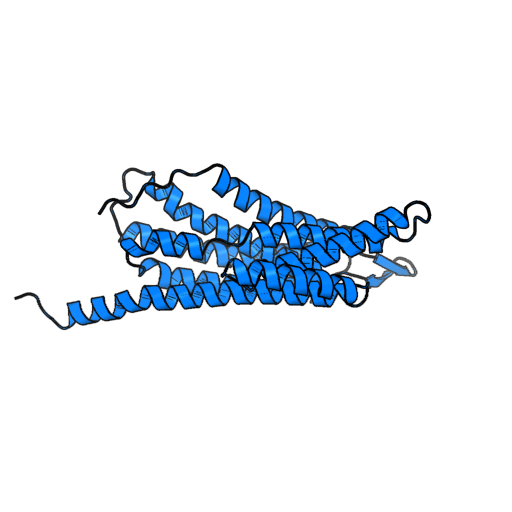N N . ARG A 1 215 ? 3.882 -8.446 13.396 1.00 80.25 215 ARG A N 1
ATOM 1554 C CA . ARG A 1 215 ? 3.515 -7.473 14.451 1.00 80.25 215 ARG A CA 1
ATOM 1555 C C . ARG A 1 215 ? 4.399 -7.552 15.699 1.00 80.25 215 ARG A C 1
ATOM 1557 O O . ARG A 1 215 ? 4.469 -6.577 16.438 1.00 80.25 215 ARG A O 1
ATOM 1564 N N . GLN A 1 216 ? 5.076 -8.677 15.931 1.00 88.31 216 GLN A N 1
ATOM 1565 C CA . GLN A 1 216 ? 5.962 -8.865 17.085 1.00 88.31 216 GLN A CA 1
ATOM 1566 C C . GLN A 1 216 ? 7.354 -8.271 16.809 1.00 88.31 216 GLN A C 1
ATOM 1568 O O . GLN A 1 216 ? 7.885 -8.496 15.722 1.00 88.31 216 GLN A O 1
ATOM 1573 N N . PRO A 1 217 ? 7.974 -7.548 17.762 1.00 85.19 217 PRO A N 1
ATOM 1574 C CA . PRO A 1 217 ? 9.221 -6.816 17.520 1.00 85.19 217 PRO A CA 1
ATOM 1575 C C . PRO A 1 217 ? 10.401 -7.739 17.191 1.00 85.19 217 PRO A C 1
ATOM 1577 O O . PRO A 1 217 ? 11.182 -7.435 16.297 1.00 85.19 217 PRO A O 1
ATOM 1580 N N . LEU A 1 218 ? 10.498 -8.892 17.855 1.00 88.62 218 LEU A N 1
ATOM 1581 C CA . LEU A 1 218 ? 11.577 -9.851 17.619 1.00 88.62 218 LEU A CA 1
ATOM 1582 C C . LEU A 1 218 ? 11.440 -10.535 16.250 1.00 88.62 218 LEU A C 1
ATOM 1584 O O . LEU A 1 218 ? 12.392 -10.557 15.474 1.00 88.62 218 LEU A O 1
ATOM 1588 N N . LEU A 1 219 ? 10.234 -11.001 15.904 1.00 89.00 219 LEU A N 1
ATOM 1589 C CA . LEU A 1 219 ? 9.961 -11.560 14.576 1.00 89.00 219 LEU A CA 1
ATOM 1590 C C . LEU A 1 219 ? 10.147 -10.525 13.464 1.00 89.00 219 LEU A C 1
ATOM 1592 O O . LEU A 1 219 ? 10.597 -10.892 12.387 1.00 89.00 219 LEU A O 1
ATOM 1596 N N . ARG A 1 220 ? 9.856 -9.243 13.721 1.00 89.19 220 ARG A N 1
ATOM 1597 C CA . ARG A 1 220 ? 10.113 -8.150 12.771 1.00 89.19 220 ARG A CA 1
ATOM 1598 C C . ARG A 1 220 ? 11.580 -8.035 12.417 1.00 89.19 220 ARG A C 1
ATOM 1600 O O . ARG A 1 220 ? 11.890 -7.923 11.242 1.00 89.19 220 ARG A O 1
ATOM 1607 N N . ILE A 1 221 ? 12.461 -8.063 13.414 1.00 91.56 221 ILE A N 1
ATOM 1608 C CA . ILE A 1 221 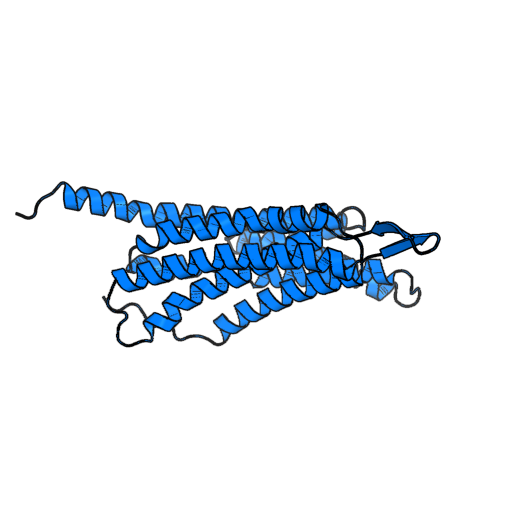? 13.904 -7.942 13.185 1.00 91.56 221 ILE A CA 1
ATOM 1609 C C . ILE A 1 221 ? 14.404 -9.154 12.397 1.00 91.56 221 ILE A C 1
ATOM 1611 O O . ILE A 1 221 ? 15.056 -8.987 11.371 1.00 91.56 221 ILE A O 1
ATOM 1615 N N . ILE A 1 222 ? 14.032 -10.365 12.823 1.00 93.19 222 ILE A N 1
ATOM 1616 C CA . ILE A 1 222 ? 14.451 -11.605 12.155 1.00 93.19 222 ILE A CA 1
ATOM 1617 C C . ILE A 1 222 ? 13.937 -11.642 10.711 1.00 93.19 222 ILE A C 1
ATOM 1619 O O . ILE A 1 222 ? 14.716 -11.836 9.780 1.00 93.19 222 ILE A O 1
ATOM 1623 N N . ALA A 1 223 ? 12.641 -11.397 10.505 1.00 92.00 223 ALA A N 1
ATOM 1624 C CA . ALA A 1 223 ? 12.044 -11.388 9.176 1.00 92.00 223 ALA A CA 1
ATOM 1625 C C . ALA A 1 223 ? 12.609 -10.262 8.300 1.00 92.00 223 ALA A C 1
ATOM 1627 O O . ALA A 1 223 ? 12.778 -10.475 7.107 1.00 92.00 223 ALA A O 1
ATOM 1628 N N . ALA A 1 224 ? 12.927 -9.090 8.863 1.00 92.69 224 ALA A N 1
ATOM 1629 C CA . ALA A 1 224 ? 13.508 -7.976 8.112 1.00 92.69 224 ALA A CA 1
ATOM 1630 C C . ALA A 1 224 ? 14.905 -8.309 7.595 1.00 92.69 224 ALA A C 1
ATOM 1632 O O . ALA A 1 224 ? 15.206 -7.998 6.447 1.00 92.69 224 ALA A O 1
ATOM 1633 N N . VAL A 1 225 ? 15.729 -8.982 8.401 1.00 92.56 225 VAL A N 1
ATOM 1634 C CA . VAL A 1 225 ? 17.046 -9.457 7.958 1.00 92.56 225 VAL A CA 1
ATOM 1635 C C . VAL A 1 225 ? 16.887 -10.515 6.866 1.00 92.56 225 VAL A C 1
ATOM 1637 O O . VAL A 1 225 ? 17.482 -10.381 5.800 1.00 92.56 225 VAL A O 1
ATOM 1640 N N . ILE A 1 226 ? 16.045 -11.529 7.094 1.00 94.06 226 ILE A N 1
ATOM 1641 C CA . ILE A 1 226 ? 15.854 -12.635 6.142 1.00 94.06 226 ILE A CA 1
ATOM 1642 C C . ILE A 1 226 ? 15.279 -12.131 4.815 1.00 94.06 226 ILE A C 1
ATOM 1644 O O . ILE A 1 226 ? 15.833 -12.429 3.760 1.00 94.06 226 ILE A O 1
ATOM 1648 N N . LEU A 1 227 ? 14.189 -11.359 4.847 1.00 92.56 227 LEU A N 1
ATOM 1649 C CA . LEU A 1 227 ? 13.551 -10.845 3.634 1.00 92.56 227 LEU A CA 1
ATOM 1650 C C . LEU A 1 227 ? 14.378 -9.746 2.972 1.00 92.56 227 LEU A C 1
ATOM 1652 O O . LEU A 1 227 ? 14.405 -9.692 1.751 1.00 92.56 227 LEU A O 1
ATOM 1656 N N . GLY A 1 228 ? 15.085 -8.910 3.736 1.00 92.25 228 GLY A N 1
ATOM 1657 C CA . GLY A 1 228 ? 16.007 -7.922 3.177 1.00 92.25 228 GLY A CA 1
ATOM 1658 C C . GLY A 1 228 ? 17.101 -8.588 2.343 1.00 92.25 228 GLY A C 1
ATOM 1659 O O . GLY A 1 228 ? 17.265 -8.256 1.173 1.00 92.25 228 GLY A O 1
ATOM 1660 N N . VAL A 1 229 ? 17.791 -9.585 2.908 1.00 92.75 229 VAL A N 1
ATOM 1661 C CA . VAL A 1 229 ? 18.820 -10.352 2.182 1.00 92.75 229 VAL A CA 1
ATOM 1662 C C . VAL A 1 229 ? 18.202 -11.164 1.040 1.00 92.75 229 VAL A C 1
ATOM 1664 O O . VAL A 1 229 ? 18.728 -11.160 -0.068 1.00 92.75 229 VAL A O 1
ATOM 1667 N N . GLY A 1 230 ? 17.065 -11.823 1.274 1.00 91.19 230 GLY A N 1
ATOM 1668 C CA . GLY A 1 230 ? 16.382 -12.619 0.254 1.00 91.19 230 GLY A CA 1
ATOM 1669 C C . GLY A 1 230 ? 15.961 -11.797 -0.966 1.00 91.19 230 GLY A C 1
ATOM 1670 O O . GLY A 1 230 ? 16.154 -12.240 -2.094 1.00 91.19 230 GLY A O 1
ATOM 1671 N N . TYR A 1 231 ? 15.450 -10.581 -0.759 1.00 91.31 231 TYR A N 1
ATOM 1672 C CA . TYR A 1 231 ? 15.075 -9.687 -1.856 1.00 91.31 231 TYR A CA 1
ATOM 1673 C C . TYR A 1 231 ? 16.306 -9.221 -2.631 1.00 91.31 231 TYR A C 1
ATOM 1675 O O . TYR A 1 231 ? 16.248 -9.189 -3.852 1.00 91.31 231 TYR A O 1
ATOM 1683 N N . VAL A 1 232 ? 17.430 -8.936 -1.963 1.00 92.69 232 VAL A N 1
ATOM 1684 C CA . VAL A 1 232 ? 18.698 -8.600 -2.642 1.00 92.69 232 VAL A CA 1
ATOM 1685 C C . VAL A 1 232 ? 19.176 -9.733 -3.550 1.00 92.69 232 VAL A C 1
ATOM 1687 O O . VAL A 1 232 ? 19.643 -9.466 -4.649 1.00 92.69 232 VAL A O 1
ATOM 1690 N N . LEU A 1 233 ? 19.054 -10.989 -3.112 1.00 90.88 233 LEU A N 1
ATOM 1691 C CA . LEU A 1 233 ? 19.514 -12.147 -3.887 1.00 90.88 233 LEU A CA 1
ATOM 1692 C C . LEU A 1 233 ? 18.656 -12.433 -5.125 1.00 90.88 233 LEU A C 1
ATOM 1694 O O . LEU A 1 233 ? 19.149 -13.023 -6.082 1.00 90.88 233 LEU A O 1
ATOM 1698 N N . VAL A 1 234 ? 17.374 -12.067 -5.083 1.00 90.75 234 VAL A N 1
ATOM 1699 C CA . VAL A 1 234 ? 16.404 -12.371 -6.147 1.00 90.75 234 VAL A CA 1
ATOM 1700 C C . VAL A 1 234 ? 16.140 -11.159 -7.041 1.00 90.75 234 VAL A C 1
ATOM 1702 O O . VAL A 1 234 ? 15.654 -11.337 -8.154 1.00 90.75 234 VAL A O 1
ATOM 1705 N N . ALA A 1 235 ? 16.428 -9.941 -6.578 1.00 85.56 235 ALA A N 1
ATOM 1706 C CA . ALA A 1 235 ? 16.139 -8.713 -7.306 1.00 85.56 235 ALA A CA 1
ATOM 1707 C C . ALA A 1 235 ? 16.937 -8.610 -8.610 1.00 85.56 235 ALA A C 1
ATOM 1709 O O . ALA A 1 235 ? 18.162 -8.593 -8.622 1.00 85.56 235 ALA A O 1
ATOM 1710 N N . ASP A 1 236 ? 16.185 -8.500 -9.696 1.00 86.38 236 ASP A N 1
ATOM 1711 C CA . ASP A 1 236 ? 16.626 -8.178 -11.043 1.00 86.38 236 ASP A CA 1
ATOM 1712 C C . ASP A 1 236 ? 15.445 -7.508 -11.776 1.00 86.38 236 ASP A C 1
ATOM 1714 O O . ASP A 1 236 ? 14.314 -7.446 -11.264 1.00 86.38 236 ASP A O 1
ATOM 1718 N N . VAL A 1 237 ? 15.672 -7.032 -12.999 1.00 80.69 237 VAL A N 1
ATOM 1719 C CA . VAL A 1 237 ? 14.667 -6.385 -13.858 1.00 80.69 237 VAL A CA 1
ATOM 1720 C C . VAL A 1 237 ? 13.420 -7.260 -14.020 1.00 80.69 237 VAL A C 1
ATOM 1722 O O . VAL A 1 237 ? 12.300 -6.754 -14.035 1.00 80.69 237 VAL A O 1
ATOM 1725 N N . SER A 1 238 ? 13.605 -8.580 -14.114 1.00 84.44 238 SER A N 1
ATOM 1726 C CA . SER A 1 238 ? 12.518 -9.542 -14.322 1.00 84.44 238 SER A CA 1
ATOM 1727 C C . SER A 1 238 ? 11.726 -9.872 -13.052 1.00 84.44 238 SER A C 1
ATOM 1729 O O . SER A 1 238 ? 10.552 -10.231 -13.138 1.00 84.44 238 SER A O 1
ATOM 1731 N N . THR A 1 239 ? 12.338 -9.749 -11.872 1.00 88.19 239 THR A N 1
ATOM 1732 C CA . THR A 1 239 ? 11.735 -10.163 -10.596 1.00 88.19 239 THR A CA 1
ATOM 1733 C C . THR A 1 239 ? 11.140 -8.999 -9.815 1.00 88.19 239 THR A C 1
ATOM 1735 O O . THR A 1 239 ? 10.185 -9.194 -9.061 1.00 88.19 239 THR A O 1
ATOM 1738 N N . THR A 1 240 ? 11.642 -7.780 -10.027 1.00 87.56 240 THR A N 1
ATOM 1739 C CA . THR A 1 240 ? 11.218 -6.574 -9.296 1.00 87.56 240 THR A CA 1
ATOM 1740 C C . THR A 1 240 ? 9.710 -6.332 -9.393 1.00 87.56 240 THR A C 1
ATOM 1742 O O . THR A 1 240 ? 9.077 -6.032 -8.383 1.00 87.56 240 THR A O 1
ATOM 1745 N N . GLY A 1 241 ? 9.102 -6.563 -10.563 1.00 87.75 241 GLY A N 1
ATOM 1746 C CA . GLY A 1 241 ? 7.645 -6.488 -10.727 1.00 87.75 241 GLY A CA 1
ATOM 1747 C C . GLY A 1 241 ? 6.890 -7.441 -9.788 1.00 87.75 241 GLY A C 1
ATOM 1748 O O . GLY A 1 241 ? 5.971 -7.025 -9.081 1.00 87.75 241 GLY A O 1
ATOM 1749 N N . TYR A 1 242 ? 7.333 -8.698 -9.682 1.00 92.69 242 TYR A N 1
ATOM 1750 C CA . TYR A 1 242 ? 6.728 -9.680 -8.774 1.00 92.69 242 TYR A CA 1
ATOM 1751 C C . TYR A 1 242 ? 6.892 -9.296 -7.301 1.00 92.69 242 TYR A C 1
ATOM 1753 O O . TYR A 1 242 ? 5.964 -9.489 -6.515 1.00 92.69 242 TYR A O 1
ATOM 1761 N N . LEU A 1 243 ? 8.036 -8.718 -6.922 1.00 92.38 243 LEU A N 1
ATOM 1762 C CA . LEU A 1 243 ? 8.273 -8.236 -5.557 1.00 92.38 243 LEU A CA 1
ATOM 1763 C C . LEU A 1 243 ? 7.331 -7.070 -5.203 1.00 92.38 243 LEU A C 1
ATOM 1765 O O . LEU A 1 243 ? 6.771 -7.044 -4.102 1.00 92.38 243 LEU A O 1
ATOM 1769 N N . THR A 1 244 ? 7.086 -6.153 -6.145 1.00 93.19 244 THR A N 1
ATOM 1770 C CA . THR A 1 244 ? 6.109 -5.060 -5.997 1.00 93.19 244 THR A CA 1
ATOM 1771 C C . THR A 1 244 ? 4.676 -5.587 -5.877 1.00 93.19 244 THR A C 1
ATOM 1773 O O . THR A 1 244 ? 3.922 -5.142 -5.002 1.00 93.19 244 THR A O 1
ATOM 1776 N N . ILE A 1 245 ? 4.291 -6.572 -6.698 1.00 94.38 245 ILE A N 1
ATOM 1777 C CA . ILE A 1 245 ? 2.976 -7.230 -6.596 1.00 94.38 245 ILE A CA 1
ATOM 1778 C C . ILE A 1 245 ? 2.830 -7.905 -5.231 1.00 94.38 245 ILE A C 1
ATOM 1780 O O . ILE A 1 245 ? 1.824 -7.694 -4.554 1.00 94.38 245 ILE A O 1
ATOM 1784 N N . ALA A 1 246 ? 3.833 -8.670 -4.791 1.00 94.06 246 ALA A N 1
ATOM 1785 C CA . ALA A 1 246 ? 3.810 -9.357 -3.501 1.00 94.06 246 ALA A CA 1
ATOM 1786 C C . ALA A 1 246 ? 3.612 -8.372 -2.339 1.00 94.06 246 ALA A C 1
ATOM 1788 O O . ALA A 1 246 ? 2.792 -8.613 -1.449 1.00 94.06 246 ALA A O 1
ATOM 1789 N N . TYR A 1 247 ? 4.293 -7.223 -2.378 1.00 95.88 247 TYR A N 1
ATOM 1790 C CA . TYR A 1 247 ? 4.096 -6.168 -1.387 1.00 95.88 247 TYR A CA 1
ATOM 1791 C C . TYR A 1 247 ? 2.685 -5.554 -1.449 1.00 95.88 247 TYR A C 1
ATOM 1793 O O . TYR A 1 247 ? 2.057 -5.324 -0.414 1.00 95.88 247 TYR A O 1
ATOM 1801 N N . THR A 1 248 ? 2.139 -5.351 -2.649 1.00 95.62 248 THR A N 1
ATOM 1802 C CA . THR A 1 248 ? 0.767 -4.846 -2.845 1.00 95.62 248 THR A CA 1
ATOM 1803 C C . THR A 1 248 ? -0.278 -5.820 -2.288 1.00 95.62 248 THR A C 1
ATOM 1805 O O . THR A 1 248 ? -1.189 -5.415 -1.561 1.00 95.62 248 THR A O 1
ATOM 1808 N N . VAL A 1 249 ? -0.112 -7.121 -2.545 1.00 96.00 249 VAL A N 1
ATOM 1809 C CA . VAL A 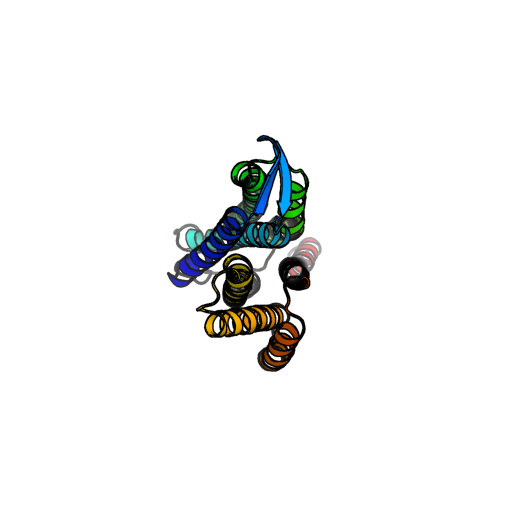1 249 ? -0.951 -8.188 -1.972 1.00 96.00 249 VAL A CA 1
ATOM 1810 C C . VAL A 1 249 ? -0.852 -8.195 -0.448 1.00 96.00 249 VAL A C 1
ATOM 1812 O O . VAL A 1 249 ? -1.865 -8.336 0.239 1.00 96.00 249 VAL A O 1
ATOM 1815 N N . LEU A 1 250 ? 0.342 -7.980 0.104 1.00 95.69 250 LEU A N 1
ATOM 1816 C CA . LEU A 1 250 ? 0.534 -7.896 1.547 1.00 95.69 250 LEU A CA 1
ATOM 1817 C C . LEU A 1 250 ? -0.192 -6.687 2.170 1.00 95.69 250 LEU A C 1
ATOM 1819 O O . LEU A 1 250 ? -0.755 -6.811 3.261 1.00 95.69 250 LEU A O 1
ATOM 1823 N N . LEU A 1 251 ? -0.239 -5.537 1.487 1.00 95.31 251 LEU A N 1
ATOM 1824 C CA . LEU A 1 251 ? -1.036 -4.381 1.922 1.00 95.31 251 LEU A CA 1
ATOM 1825 C C . LEU A 1 251 ? -2.540 -4.680 1.896 1.00 95.31 251 LEU A C 1
ATOM 1827 O O . LEU A 1 251 ? -3.250 -4.347 2.850 1.00 95.31 251 LEU A O 1
ATOM 1831 N N . ALA A 1 252 ? -3.022 -5.349 0.847 1.00 95.31 252 ALA A N 1
ATOM 1832 C CA . ALA A 1 252 ? -4.407 -5.806 0.768 1.00 95.31 252 ALA A CA 1
ATOM 1833 C C . ALA A 1 252 ? -4.741 -6.779 1.912 1.00 95.31 252 ALA A C 1
ATOM 1835 O O . ALA A 1 252 ? -5.752 -6.614 2.596 1.00 95.31 252 ALA A O 1
ATOM 1836 N N . TRP A 1 253 ? -3.857 -7.739 2.190 1.00 95.69 253 TRP A N 1
ATOM 1837 C CA . TRP A 1 253 ? -3.984 -8.661 3.319 1.00 95.69 253 TRP A CA 1
ATOM 1838 C C . TRP A 1 253 ? -4.031 -7.932 4.669 1.00 95.69 253 TRP A C 1
ATOM 1840 O O . TRP A 1 253 ? -4.874 -8.224 5.524 1.00 95.69 253 TRP A O 1
ATOM 1850 N N . TRP A 1 254 ? -3.163 -6.939 4.868 1.00 95.38 254 TRP A N 1
ATOM 1851 C CA . TRP A 1 254 ? -3.186 -6.103 6.067 1.00 95.38 254 TRP A CA 1
ATOM 1852 C C . TRP A 1 254 ? -4.530 -5.365 6.231 1.00 95.38 254 TRP A C 1
ATOM 1854 O O . TRP A 1 254 ? -5.081 -5.322 7.338 1.00 95.38 254 TRP A O 1
ATOM 1864 N N . ALA A 1 255 ? -5.098 -4.833 5.145 1.00 93.88 255 ALA A N 1
ATOM 1865 C CA . ALA A 1 255 ? -6.398 -4.161 5.172 1.00 93.88 255 ALA A CA 1
ATOM 1866 C C . ALA A 1 255 ? -7.537 -5.135 5.528 1.00 93.88 255 ALA A C 1
ATOM 1868 O O . ALA A 1 255 ? -8.349 -4.840 6.411 1.00 93.88 255 ALA A O 1
ATOM 1869 N N . ILE A 1 256 ? -7.538 -6.329 4.925 1.00 94.44 256 ILE A N 1
ATOM 1870 C CA . ILE A 1 256 ? -8.529 -7.384 5.183 1.00 94.44 256 ILE A CA 1
ATOM 1871 C C . ILE A 1 256 ? -8.466 -7.839 6.643 1.00 94.44 256 ILE A C 1
ATOM 1873 O O . ILE A 1 256 ? -9.481 -7.848 7.339 1.00 94.44 256 ILE A O 1
ATOM 1877 N N . THR A 1 257 ? -7.275 -8.165 7.152 1.00 93.00 257 THR A N 1
ATOM 1878 C CA . THR A 1 257 ? -7.108 -8.594 8.553 1.00 93.00 257 THR A CA 1
ATOM 1879 C C . THR A 1 257 ? -7.519 -7.504 9.546 1.00 93.00 257 THR A C 1
ATOM 1881 O O . THR A 1 257 ? -8.038 -7.804 10.623 1.00 93.00 257 THR A O 1
ATOM 1884 N N . THR A 1 258 ? -7.357 -6.231 9.180 1.00 92.44 258 THR A N 1
ATOM 1885 C CA . THR A 1 258 ? -7.846 -5.090 9.964 1.00 92.44 258 THR A CA 1
ATOM 1886 C C . THR A 1 258 ? -9.375 -5.001 9.952 1.00 92.44 258 THR A C 1
ATOM 1888 O O . THR A 1 258 ? -9.978 -4.802 11.012 1.00 92.44 258 THR A O 1
ATOM 1891 N N . ALA A 1 259 ? -10.023 -5.209 8.805 1.00 91.44 259 ALA A N 1
ATOM 1892 C CA . ALA A 1 259 ? -11.482 -5.265 8.712 1.00 91.44 259 ALA A CA 1
ATOM 1893 C C . ALA A 1 259 ? -12.064 -6.445 9.512 1.00 91.44 259 ALA A C 1
ATOM 1895 O O . ALA A 1 259 ? -12.984 -6.250 10.306 1.00 91.44 259 ALA A O 1
ATOM 1896 N N . VAL A 1 260 ? -11.466 -7.635 9.409 1.00 91.19 260 VAL A N 1
ATOM 1897 C CA . VAL A 1 260 ? -11.862 -8.820 10.194 1.00 91.19 260 VAL A CA 1
ATOM 1898 C C . VAL A 1 260 ? -11.710 -8.565 11.694 1.00 91.19 260 VAL A C 1
ATOM 1900 O O . VAL A 1 260 ? -12.635 -8.818 12.466 1.00 91.19 260 VAL A O 1
ATOM 1903 N N . ALA A 1 261 ? -10.583 -7.993 12.127 1.00 88.69 261 ALA A N 1
ATOM 1904 C CA . ALA A 1 261 ? -10.396 -7.630 13.530 1.00 88.69 261 ALA A CA 1
ATOM 1905 C C . ALA A 1 261 ? -11.451 -6.615 14.005 1.00 88.69 261 ALA A C 1
ATOM 1907 O O . ALA A 1 261 ? -11.905 -6.697 15.145 1.00 88.69 261 ALA A O 1
ATOM 1908 N N . THR A 1 262 ? -11.869 -5.698 13.127 1.00 88.69 262 THR A N 1
ATOM 1909 C CA . THR A 1 262 ? -12.937 -4.725 13.399 1.00 88.69 262 THR A CA 1
ATOM 1910 C C . THR A 1 262 ? -14.291 -5.415 13.585 1.00 88.69 262 THR A C 1
ATOM 1912 O O . THR A 1 262 ? -15.005 -5.115 14.545 1.00 88.69 262 THR A O 1
ATOM 1915 N N . MET A 1 263 ? -14.619 -6.386 12.724 1.00 88.44 263 MET A N 1
ATOM 1916 C CA . MET A 1 263 ? -15.810 -7.240 12.849 1.00 88.44 263 MET A CA 1
ATOM 1917 C C . MET A 1 263 ? -15.847 -7.967 14.187 1.00 88.44 263 MET A C 1
ATOM 1919 O O . MET A 1 263 ? -16.856 -7.898 14.889 1.00 88.44 263 MET A O 1
ATOM 1923 N N . MET A 1 264 ? -14.736 -8.586 14.584 1.00 85.94 264 MET A N 1
ATOM 1924 C CA . MET A 1 264 ? -14.640 -9.286 15.865 1.00 85.94 264 MET A CA 1
ATOM 1925 C C . MET A 1 264 ? -14.868 -8.333 17.046 1.00 85.94 264 MET A C 1
ATOM 1927 O O . MET A 1 264 ? -15.674 -8.638 17.924 1.00 85.94 264 MET A O 1
ATOM 1931 N N . THR A 1 265 ? -14.253 -7.145 17.036 1.00 83.81 265 THR A N 1
ATOM 1932 C CA . THR A 1 265 ? -14.451 -6.146 18.103 1.00 83.81 265 THR A CA 1
ATOM 1933 C C . THR A 1 265 ? -15.857 -5.548 18.140 1.00 83.81 265 THR A C 1
ATOM 1935 O O . THR A 1 265 ? -16.327 -5.194 19.214 1.00 83.81 265 THR A O 1
ATOM 1938 N N . GLY A 1 266 ? -16.540 -5.436 16.998 1.00 76.38 266 GLY A N 1
ATOM 1939 C CA . GLY A 1 266 ? -17.934 -4.987 16.952 1.00 76.38 266 GLY A CA 1
ATOM 1940 C C . GLY A 1 266 ? -18.930 -6.083 17.355 1.00 76.38 266 GLY A C 1
ATOM 1941 O O . GLY A 1 266 ? -19.997 -5.783 17.886 1.00 76.38 266 GLY A O 1
ATOM 1942 N N . SER A 1 267 ? -18.589 -7.358 17.135 1.00 73.62 267 SER A N 1
ATOM 1943 C CA . SER A 1 267 ? -19.470 -8.501 17.421 1.00 73.62 267 SER A CA 1
ATOM 1944 C C . SER A 1 267 ? -19.683 -8.774 18.914 1.00 73.62 267 SER A C 1
ATOM 1946 O O . SER A 1 267 ? -20.766 -9.204 19.304 1.00 73.62 267 SER A O 1
ATOM 1948 N N . THR A 1 268 ? -18.717 -8.443 19.775 1.00 61.12 268 THR A N 1
ATOM 1949 C CA . THR A 1 268 ? -18.895 -8.505 21.238 1.00 61.12 268 THR A CA 1
ATOM 1950 C C . THR A 1 268 ? -19.949 -7.510 21.734 1.00 61.12 268 THR A C 1
ATOM 1952 O O . THR A 1 268 ? -20.618 -7.760 22.733 1.00 61.12 268 THR A O 1
ATOM 1955 N N . GLY A 1 269 ? -20.168 -6.413 21.001 1.00 57.78 269 GLY A N 1
ATOM 1956 C CA . GLY A 1 269 ? -21.293 -5.506 21.225 1.00 57.78 269 GLY A CA 1
ATOM 1957 C C . GLY A 1 269 ? -22.645 -6.119 20.839 1.00 57.78 269 GLY A C 1
ATOM 1958 O O . GLY A 1 269 ? -23.648 -5.821 21.478 1.00 57.78 269 GLY A O 1
ATOM 1959 N N . ILE A 1 270 ? -22.682 -7.017 19.845 1.00 57.59 270 ILE A N 1
ATOM 1960 C CA . ILE A 1 270 ? -23.911 -7.684 19.381 1.00 57.59 270 ILE A CA 1
ATOM 1961 C C . ILE A 1 270 ? -24.419 -8.671 20.433 1.00 57.59 270 ILE A C 1
ATOM 1963 O O . ILE A 1 270 ? -25.612 -8.675 20.723 1.00 57.59 270 ILE A O 1
ATOM 1967 N N . SER A 1 271 ? -23.537 -9.464 21.050 1.00 59.31 271 SER A N 1
ATOM 1968 C CA . SER A 1 271 ? -23.944 -10.379 22.125 1.00 59.31 271 SER A CA 1
ATOM 1969 C C . SER A 1 271 ? -24.440 -9.623 23.361 1.00 59.31 271 SER A C 1
ATOM 1971 O O . SER A 1 271 ? -25.453 -10.014 23.940 1.00 59.31 271 SER A O 1
ATOM 1973 N N . ALA A 1 272 ? -23.793 -8.507 23.718 1.00 58.72 272 ALA A N 1
ATOM 1974 C CA . ALA A 1 272 ? -24.201 -7.626 24.817 1.00 58.72 272 ALA A CA 1
ATOM 1975 C C . ALA A 1 272 ? -25.528 -6.885 24.541 1.00 58.72 272 ALA A C 1
ATOM 1977 O O . ALA A 1 272 ? -26.344 -6.682 25.441 1.00 58.72 272 ALA A O 1
ATOM 1978 N N . TRP A 1 273 ? -25.766 -6.485 23.290 1.00 59.88 273 TRP A N 1
ATOM 1979 C CA . TRP A 1 273 ? -27.015 -5.852 22.861 1.00 59.88 273 TRP A CA 1
ATOM 1980 C C . TRP A 1 273 ? -28.176 -6.850 22.810 1.00 59.88 273 TRP A C 1
ATOM 1982 O O . TRP A 1 273 ? -29.258 -6.558 23.316 1.00 59.88 273 TRP A O 1
ATOM 1992 N N . LEU A 1 274 ? -27.939 -8.053 22.278 1.00 58.88 274 LEU A N 1
ATOM 1993 C CA . LEU A 1 274 ? -28.926 -9.134 22.270 1.00 58.88 274 LEU A CA 1
ATOM 1994 C C . LEU A 1 274 ? -29.296 -9.564 23.691 1.00 58.88 274 LEU A C 1
ATOM 1996 O O . LEU A 1 274 ? -30.478 -9.689 23.991 1.00 58.88 274 LEU A O 1
ATOM 2000 N N . THR A 1 275 ? -28.321 -9.715 24.591 1.00 62.81 275 THR A N 1
ATOM 2001 C CA . THR A 1 275 ? -28.612 -10.025 26.003 1.00 62.81 275 THR A CA 1
ATOM 2002 C C . THR A 1 275 ? -29.433 -8.925 26.671 1.00 62.81 275 THR A C 1
ATOM 2004 O O . THR A 1 275 ? -30.421 -9.252 27.318 1.00 62.81 275 THR A O 1
ATOM 2007 N N . ARG A 1 276 ? -29.132 -7.637 26.436 1.00 57.16 276 ARG A N 1
ATOM 2008 C CA . ARG A 1 276 ? -29.973 -6.522 26.923 1.00 57.16 276 ARG A CA 1
ATOM 2009 C C . ARG A 1 276 ? -31.404 -6.537 26.392 1.00 57.16 276 ARG A C 1
ATOM 2011 O O . ARG A 1 276 ? -32.294 -6.107 27.112 1.00 57.16 276 ARG A O 1
ATOM 2018 N N . MET A 1 277 ? -31.633 -6.981 25.159 1.00 60.75 277 MET A N 1
ATOM 2019 C CA . MET A 1 277 ? -32.996 -7.077 24.622 1.00 60.75 277 MET A CA 1
ATOM 2020 C C . MET A 1 277 ? -33.758 -8.297 25.144 1.00 60.75 277 MET A C 1
ATOM 2022 O O . MET A 1 277 ? -34.982 -8.264 25.202 1.00 60.75 277 MET A O 1
ATOM 2026 N N . ILE A 1 278 ? -33.051 -9.360 25.531 1.00 76.69 278 ILE A N 1
ATOM 2027 C CA . ILE A 1 278 ? -33.657 -10.595 26.040 1.00 76.69 278 ILE A CA 1
ATOM 2028 C C . ILE A 1 278 ? -33.955 -10.498 27.546 1.00 76.69 278 ILE A C 1
ATOM 2030 O O . ILE A 1 278 ? -34.919 -11.100 28.011 1.00 76.69 278 ILE A O 1
ATOM 2034 N N . THR A 1 279 ? -33.184 -9.726 28.318 1.00 57.91 279 THR A N 1
ATOM 2035 C CA . THR A 1 279 ? -33.486 -9.456 29.733 1.00 57.91 279 THR A CA 1
ATOM 2036 C C . THR A 1 279 ? -34.163 -8.093 29.898 1.00 57.91 279 THR A C 1
ATOM 2038 O O . THR A 1 279 ? -33.459 -7.080 29.892 1.00 57.91 279 THR A O 1
ATOM 2041 N N . PRO A 1 280 ? -35.496 -8.025 30.075 1.00 49.91 280 PRO A N 1
ATOM 2042 C CA . PRO A 1 280 ? -36.149 -6.778 30.451 1.00 49.91 280 PRO A CA 1
ATOM 2043 C C . PRO A 1 280 ? -35.666 -6.317 31.841 1.00 49.91 280 PRO A C 1
ATOM 2045 O O . PRO A 1 280 ? -35.354 -7.160 32.692 1.00 49.91 280 PRO A O 1
ATOM 2048 N N . PRO A 1 281 ? -35.578 -4.997 32.087 1.00 53.16 281 PRO A N 1
ATOM 2049 C CA . PRO A 1 281 ? -35.256 -4.471 33.408 1.00 53.16 281 PRO A CA 1
ATOM 2050 C C . PRO A 1 281 ? -36.350 -4.882 34.404 1.00 53.16 281 PRO A C 1
ATOM 2052 O O . PRO A 1 281 ? -37.537 -4.796 34.091 1.00 53.16 281 PRO A O 1
ATOM 2055 N N . LYS A 1 282 ? -35.929 -5.368 35.575 1.00 44.78 282 LYS A N 1
ATOM 2056 C CA . LYS A 1 282 ? -36.804 -5.562 36.737 1.00 44.78 282 LYS A CA 1
ATOM 2057 C C . LYS A 1 282 ? -37.109 -4.228 37.399 1.00 44.78 282 LYS A C 1
ATOM 2059 O O . LYS A 1 282 ? -36.189 -3.379 37.417 1.00 44.78 282 LYS A O 1
#

Radius of gyration: 21.58 Å; Cα contacts (8 Å, |Δi|>4): 401; chains: 1; bounding box: 67×33×75 Å

Mean predicted aligned error: 7.95 Å

Sequence (282 aa):
MRLPRTRLTLASLARIAVLAACSVALFLQTVTSAYVSKIGGTIVWVLFQVENLGLAAALAALTAWAAAQLAPTTWVLAKQADDEVTTGTLLRRGFLGAAALGLAIAGLWGLGASIGVGKTDETYLTVALAATAPIALSAAVIALVAPRIPAPSLLAWLHRASPPVLPIALATVGVYAQWTVYTTRHLPYLNFAFGLLEIGGAALLGVATALTATRQPLLRIIAAVILGVGYVLVADVSTTGYLTIAYTVLLAWWAITTAVATMMTGSTGISAWLTRMITPPK

Organism: Actinoplanes utahensis (NCBI:txid1869)